Protein 1B63 (pdb70)

Nearest PDB structures (foldseek):
  1nhj-assembly1_A-2  TM=1.002E+00  e=8.443E-70  Escherichia coli K-12
  1b62-assembly1_A-2  TM=9.976E-01  e=1.798E-67  Escherichia coli K-12
  7p8v-assembly1_A  TM=9.803E-01  e=4.342E-62  Escherichia coli K-12
  7aib-assembly1_C  TM=9.368E-01  e=2.746E-44  Escherichia coli K-12
  7aic-assembly1_C  TM=9.400E-01  e=8.726E-43  Escherichia coli K-12

Organism: Escherichia coli (strain K12) (NCBI:txid83333)

InterPro domains:
  IPR002099 DNA mismatch repair protein MutL/Mlh/PMS [TIGR00585] (3-547)
  IPR013507 DNA mismatch repair protein, S5 domain 2-like [PF01119] (214-330)
  IPR013507 DNA mismatch repair protein, S5 domain 2-like [SM01340] (212-331)
  IPR014721 Small ribosomal subunit protein uS5 domain 2-type fold, subgroup [G3DSA:3.30.230.10] (217-329)
  IPR014762 DNA mismatch repair, conserved site [PS00058] (93-99)
  IPR014790 MutL, C-terminal, dimerisation [PF08676] (439-565)
  IPR014790 MutL, C-terminal, dimerisation [SM00853] (438-573)
  IPR020568 Ribosomal protein uS5 domain 2-type superfamily [SSF54211] (191-331)
  IPR020667 DNA mismatch repair protein, MutL [MF_00149] (1-612)
  IPR036890 Histidine kinase/HSP90-like ATPase superfamily [G3DSA:3.30.565.10] (1-216)
  IPR036890 Histidine kinase/HSP90-like ATPase superfamily [SSF55874] (1-201)
  IPR037198 MutL, C-terminal domain superfamily [SSF118116] (434-613)
  IPR038973 DNA mismatch repair protein MutL/Mlh/Pms-like [PTHR10073] (1-364)
  IPR042120 MutL, C-terminal domain, dimerisation subdomain [G3DSA:3.30.1540.20] (435-612)
  IPR042121 MutL, C-terminal domain, regulatory subdomain [G3DSA:3.30.1370.100] (479-567)

Solvent-accessible surface area: 16966 Å² total; per-residue (Å²): 164,178,156,96,185,142,140,84,59,53,41,80,17,3,22,84,14,0,39,104,12,3,114,49,0,5,18,0,0,12,6,3,0,8,43,5,16,45,29,59,3,64,90,0,26,1,46,1,53,155,0,1,34,75,12,0,73,2,86,12,67,3,84,14,38,104,88,105,71,0,43,97,26,6,39,84,128,31,54,112,66,35,100,54,117,114,59,43,100,20,17,154,29,24,11,11,84,17,6,19,20,2,0,0,8,0,0,6,125,7,27,0,10,0,47,14,76,155,31,175,106,4,43,43,0,52,17,83,43,185,94,24,97,48,53,62,84,97,33,99,23,79,60,0,10,10,16,41,1,60,68,2,4,81,44,15,84,68,63,102,169,159,38,166,90,83,152,47,3,17,82,69,0,17,58,24,0,52,32,5,0,0,18,78,18,74,0,3,0,28,0,15,25,75,79,153,102,58,65,110,17,137,25,19,88,178,88,21,94,103,54,162,10,0,10,80,9,19,28,98,55,0,62,139,50,23,60,65,4,155,91,124,132,61,98,16,13,3,145,9,22,1,0,41,5,99,98,20,66,122,66,16,15,132,15,33,14,6,1,6,53,28,14,19,3,133,21,201,44,3,24,100,0,0,64,55,0,2,73,83,100,45,77,66,85,60,79,1,0,0,0,2,30,3,70,12,42,33,119,54,11,65,17,84,34,47,40,2,12,96,76,15,150,18,152,86,47,223,94,3,28,71,13,0,25,66,0,0,34,48,42,16,168

Foldseek 3Di:
DVDDDDDAQQLVVLQVLLVQQPLAQLSLLLVVVLVLVQQVFQEKEWEDELLRLFKIKIWTLGQWDDQVCVVQLLDFQHDPQDDDVVCQLQPQGQDDRSRSNVSQLSFFFKKKKADGPVDPWIKMWGFDDSNGDMDIDTDDDDHTIMMMTGNGRVVPVVSVVPDDGSVVSNVSNVVSVLLLCLLALSHWYWYYYNPGTPDIRNRADDVRDSLVSVCVRLHVLCSVQWFWFWADDPQKTKTWTWGQLVSADPSQLVADWEEESSHTEDEPLLQVLLQVLNCVLDVHGDRIHIHMYIYGRSNQKNQPPGSNSRDIDGNPSVVVSVRSNCRNNVRSD

GO terms:
  GO:0042802 identical protein binding (F, IPI)
  GO:0005515 protein binding (F, IPI)
  GO:0006298 mismatch repair (P, IDA)
  GO:0032300 mismatch repair complex (C, IC)
  GO:0006298 mismatch repair (P, IMP)
  GO:0005524 ATP binding (F, IDA)
  GO:0003677 DNA binding (F, IDA)
  GO:0016887 ATP hydrolysis activity (F, IDA)
  GO:0016887 ATP hydrolysis activity (F, IMP)
  GO:0000018 regulation of DNA recombination (P, IMP)
  GO:0070716 mismatch repair involved in maintenance of fidelity involved in DNA-dependent DNA replication (P, IDA)

Radius of gyration: 21.05 Å; Cα contacts (8 Å, |Δi|>4): 673; chains: 1; bounding box: 48×56×60 Å

Sequence (333 aa):
SHMPIQVLPPQLANQIAAGEVVERPASVVKELVENSLDAGATRIDIDIERGGAKLIRIRDNGCGIKKDELALALARHATSKIASLDDLEAIISLGFRGEALASISSVSRLTLTSRTAEQQEAWQAYAEGRDMNVTVKPAAHPVGTTLEVLDLFYNTPARRKFLRTEKTEFNHIDEIIRRIALARFDVTINLSHNGKIVRQYRAVPEGGQKERRLGAICGTAFLEQALAIEWQHGDLTLRGWVADPNHTTPALAEIQYCYVNGRMMRDRLINHAIRQACEDKLGADQQPAFVLYLEIDPHQVDVNVHPAKHEVRFHQSRLVHDFIYQGVLSVLQ

Secondary structure (DSSP, 8-state):
--SPP-PPPHHHHHHHHHHHH-SSHHHHHHHHHHHHHHTT-SEEEEEEEGGGTSEEEEEE-S----GGGHHHHHSTT--SS--SHHHHHT--SS--SS-HHHHHHTTSEEEEEEE-TT-SSEEEEEEETTTTEEEEEEE---SEEEEEEESTTTT-HHHHHT---HHHHHHHHHHHHHHHHHH-TT-EEEEEETTEEEEEEPPP-TT--THHHHHHHH-HHHHHHEEEEEEEETTEEEEEEEE-GGG--TTGGG-EEEEETTEE---HHHHHHHHHHHHHHSSS-----EEEEEE--GGGEE-TTSTT----EETTHHHHHHHHHHHHHHHT-

B-factor: mean 35.03, std 10.89, range [16.1, 83.81]

CATH classification: 3.30.565.10 (+1 more: 3.30.230.10)

Structure (mmCIF, N/CA/C/O backbone):
data_1B63
#
_entry.id   1B63
#
_cell.length_a   62.190
_cell.length_b   72.370
_cell.length_c   189.930
_cell.angle_alpha   90.00
_cell.angle_beta   90.00
_cell.angle_gamma   90.00
#
_symmetry.space_group_name_H-M   'I 2 2 2'
#
loop_
_entity.id
_entity.type
_entity.pdbx_description
1 polymer MUTL
2 non-polymer 'MAGNESIUM ION'
3 non-polymer 1,2-ETHANEDIOL
4 non-polymer 'PHOSPHOAMINOPHOSPHONIC ACID-ADENYLATE ESTER'
5 water water
#
loop_
_atom_site.group_PDB
_atom_site.id
_atom_site.type_symbol
_atom_site.label_atom_id
_atom_site.label_alt_id
_atom_site.label_comp_id
_atom_site.label_asym_id
_atom_site.label_entity_id
_atom_site.label_seq_id
_atom_site.pdbx_PDB_ins_code
_atom_site.Cartn_x
_atom_site.Cartn_y
_atom_site.Cartn_z
_atom_site.occupancy
_atom_site.B_iso_or_equiv
_atom_site.auth_seq_id
_atom_site.auth_comp_id
_atom_site.auth_asym_id
_atom_site.auth_atom_id
_atom_site.pdbx_PDB_model_num
ATOM 1 N N . SER A 1 1 ? 10.247 56.757 50.621 1.00 40.73 -2 SER A N 1
ATOM 2 C CA . SER A 1 1 ? 9.982 57.235 49.236 1.00 38.12 -2 SER A CA 1
ATOM 3 C C . SER A 1 1 ? 11.144 56.949 48.286 1.00 36.79 -2 SER A C 1
ATOM 4 O O . SER A 1 1 ? 10.942 56.834 47.079 1.00 35.23 -2 SER A O 1
ATOM 7 N N . HIS A 1 2 ? 12.359 56.827 48.816 1.00 35.28 -1 HIS A N 1
ATOM 8 C CA . HIS A 1 2 ? 13.503 56.551 47.955 1.00 34.12 -1 HIS A CA 1
ATOM 9 C C . HIS A 1 2 ? 13.367 55.209 47.241 1.00 33.17 -1 HIS A C 1
ATOM 10 O O . HIS A 1 2 ? 13.636 55.104 46.043 1.00 32.87 -1 HIS A O 1
ATOM 17 N N . MET A 1 3 ? 12.956 54.187 47.986 1.00 31.82 1 MET A N 1
ATOM 18 C CA . MET A 1 3 ? 12.759 52.852 47.434 1.00 31.33 1 MET A CA 1
ATOM 19 C C . MET A 1 3 ? 11.349 52.786 46.854 1.00 28.88 1 MET A C 1
ATOM 20 O O . MET A 1 3 ? 10.403 53.281 47.459 1.00 28.35 1 MET A O 1
ATOM 25 N N . PRO A 1 4 ? 11.190 52.196 45.663 1.00 26.68 2 PRO A N 1
ATOM 26 C CA . PRO A 1 4 ? 9.859 52.097 45.053 1.00 26.27 2 PRO A CA 1
ATOM 27 C C . PRO A 1 4 ? 9.015 51.028 45.745 1.00 25.50 2 PRO A C 1
ATOM 28 O O . PRO A 1 4 ? 9.558 50.078 46.314 1.00 24.64 2 PRO A O 1
ATOM 32 N N . ILE A 1 5 ? 7.696 51.186 45.715 1.00 24.24 3 ILE A N 1
ATOM 33 C CA . ILE A 1 5 ? 6.830 50.168 46.301 1.00 23.96 3 ILE A CA 1
ATOM 34 C C . ILE A 1 5 ? 6.984 49.027 45.306 1.00 24.86 3 ILE A C 1
ATOM 35 O O . ILE A 1 5 ? 6.741 49.207 44.110 1.00 24.88 3 ILE A O 1
ATOM 40 N N . GLN A 1 6 ? 7.374 47.853 45.783 1.00 24.56 4 GLN A N 1
ATOM 41 C CA . GLN A 1 6 ? 7.602 46.748 44.870 1.00 25.62 4 GLN A CA 1
ATOM 42 C C . GLN A 1 6 ? 7.152 45.406 45.437 1.00 25.09 4 GLN A C 1
ATOM 43 O O . GLN A 1 6 ? 7.344 45.130 46.622 1.00 24.92 4 GLN A O 1
ATOM 49 N N . VAL A 1 7 ? 6.553 44.578 44.590 1.00 23.79 5 VAL A N 1
ATOM 50 C CA . VAL A 1 7 ? 6.112 43.260 45.017 1.00 25.37 5 VAL A CA 1
ATOM 51 C C . VAL A 1 7 ? 7.334 42.510 45.523 1.00 25.71 5 VAL A C 1
ATOM 52 O O . VAL A 1 7 ? 8.428 42.639 44.965 1.00 24.67 5 VAL A O 1
ATOM 56 N N . LEU A 1 8 ? 7.154 41.735 46.584 1.00 25.37 6 LEU A N 1
ATOM 57 C CA . LEU A 1 8 ? 8.258 40.970 47.157 1.00 25.62 6 LEU A CA 1
ATOM 58 C C . LEU A 1 8 ? 8.542 39.697 46.376 1.00 27.00 6 LEU A C 1
ATOM 59 O O . LEU A 1 8 ? 7.619 39.039 45.883 1.00 26.34 6 LEU A O 1
ATOM 64 N N . PRO A 1 9 ? 9.832 39.335 46.241 1.00 27.82 7 PRO A N 1
ATOM 65 C CA . PRO A 1 9 ? 10.175 38.112 45.516 1.00 28.08 7 PRO A CA 1
ATOM 66 C C . PRO A 1 9 ? 9.431 36.990 46.245 1.00 28.09 7 PRO A C 1
ATOM 67 O O . PRO A 1 9 ? 9.295 37.027 47.471 1.00 28.22 7 PRO A O 1
ATOM 71 N N . PRO A 1 10 ? 8.964 35.971 45.513 1.00 27.06 8 PRO A N 1
ATOM 72 C CA . PRO A 1 10 ? 8.226 34.857 46.114 1.00 26.86 8 PRO A CA 1
ATOM 73 C C . PRO A 1 10 ? 8.836 34.237 47.376 1.00 26.18 8 PRO A C 1
ATOM 74 O O . PRO A 1 10 ? 8.200 34.211 48.427 1.00 25.42 8 PRO A O 1
ATOM 78 N N . GLN A 1 11 ? 10.063 33.740 47.272 1.00 26.85 9 GLN A N 1
ATOM 79 C CA . GLN A 1 11 ? 10.717 33.109 48.411 1.00 27.23 9 GLN A CA 1
ATOM 80 C C . GLN A 1 11 ? 10.736 34.003 49.648 1.00 26.27 9 GLN A C 1
ATOM 81 O O . GLN A 1 11 ? 10.399 33.553 50.742 1.00 26.10 9 GLN A O 1
ATOM 87 N N . LEU A 1 12 ? 11.118 35.265 49.477 1.00 24.56 10 LEU A N 1
ATOM 88 C CA . LEU A 1 12 ? 11.164 36.201 50.599 1.00 24.03 10 LEU A CA 1
ATOM 89 C C . LEU A 1 12 ? 9.767 36.437 51.189 1.00 23.11 10 LEU A C 1
ATOM 90 O O . LEU A 1 12 ? 9.612 36.507 52.406 1.00 21.14 10 LEU A O 1
ATOM 95 N N . ALA A 1 13 ? 8.758 36.572 50.332 1.00 22.33 11 ALA A N 1
ATOM 96 C CA . ALA A 1 13 ? 7.393 36.774 50.820 1.00 22.70 11 ALA A CA 1
ATOM 97 C C . ALA A 1 13 ? 7.025 35.577 51.697 1.00 21.46 11 ALA A C 1
ATOM 98 O O . ALA A 1 13 ? 6.447 35.741 52.773 1.00 21.93 11 ALA A O 1
ATOM 100 N N . ASN A 1 14 ? 7.375 34.375 51.240 1.00 22.38 12 ASN A N 1
ATOM 101 C CA . ASN A 1 14 ? 7.102 33.155 52.002 1.00 22.51 12 ASN A CA 1
ATOM 102 C C . ASN A 1 14 ? 7.887 33.086 53.308 1.00 22.21 12 ASN A C 1
ATOM 103 O O . ASN A 1 14 ? 7.408 32.507 54.293 1.00 21.08 12 ASN A O 1
ATOM 108 N N . GLN A 1 15 ? 9.096 33.649 53.314 1.00 20.90 13 GLN A N 1
ATOM 109 C CA . GLN A 1 15 ? 9.927 33.623 54.515 1.00 20.30 13 GLN A CA 1
ATOM 110 C C . GLN A 1 15 ? 9.346 34.545 55.576 1.00 20.33 13 GLN A C 1
ATOM 111 O O . GLN A 1 15 ? 9.433 34.264 56.779 1.00 21.09 13 GLN A O 1
ATOM 117 N N . ILE A 1 16 ? 8.749 35.644 55.137 1.00 18.42 14 ILE A N 1
ATOM 118 C CA . ILE A 1 16 ? 8.125 36.559 56.078 1.00 20.08 14 ILE A CA 1
ATOM 119 C C . ILE A 1 16 ? 6.937 35.839 56.714 1.00 19.96 14 ILE A C 1
ATOM 120 O O . ILE A 1 16 ? 6.671 35.987 57.911 1.00 21.20 14 ILE A O 1
ATOM 125 N N . ALA A 1 17 ? 6.220 35.068 55.900 1.00 19.35 15 ALA A N 1
ATOM 126 C CA . ALA A 1 17 ? 5.056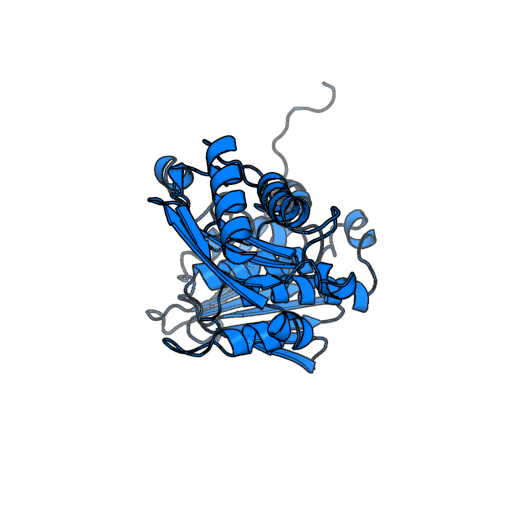 34.311 56.372 1.00 19.04 15 ALA A CA 1
ATOM 127 C C . ALA A 1 17 ? 5.507 33.188 57.306 1.00 18.70 15 ALA A C 1
ATOM 128 O O . ALA A 1 17 ? 4.876 32.928 58.323 1.00 19.59 15 ALA A O 1
ATOM 130 N N . ALA A 1 18 ? 6.607 32.527 56.951 1.00 18.95 16 ALA A N 1
ATOM 131 C CA . ALA A 1 18 ? 7.144 31.442 57.764 1.00 19.54 16 ALA A CA 1
ATOM 132 C C . ALA A 1 18 ? 7.569 31.926 59.152 1.00 19.27 16 ALA A C 1
ATOM 133 O O . ALA A 1 18 ? 7.483 31.183 60.134 1.00 19.45 16 ALA A O 1
ATOM 135 N N . GLY A 1 19 ? 8.032 33.167 59.239 1.00 18.57 17 GLY A N 1
ATOM 136 C CA . GLY A 1 19 ? 8.462 33.680 60.525 1.00 18.33 17 GLY A CA 1
ATOM 137 C C . GLY A 1 19 ? 7.297 33.804 61.490 1.00 18.68 17 GLY A C 1
ATOM 138 O O . GLY A 1 19 ? 7.483 33.784 62.704 1.00 17.82 17 GLY A O 1
ATOM 139 N N . GLU A 1 20 ? 6.089 33.909 60.945 1.00 19.53 18 GLU A N 1
ATOM 140 C CA . GLU A 1 20 ? 4.878 34.075 61.750 1.00 21.22 18 GLU A CA 1
ATOM 141 C C . GLU A 1 20 ? 4.148 32.773 62.111 1.00 22.84 18 GLU A C 1
ATOM 142 O O . GLU A 1 20 ? 3.340 32.746 63.041 1.00 22.09 18 GLU A O 1
ATOM 148 N N . VAL A 1 21 ? 4.434 31.696 61.387 1.00 23.28 19 VAL A N 1
ATOM 149 C CA . VAL A 1 21 ? 3.789 30.418 61.669 1.00 25.71 19 VAL A CA 1
ATOM 150 C C . VAL A 1 21 ? 4.780 29.344 62.138 1.00 26.28 19 VAL A C 1
ATOM 151 O O . VAL A 1 21 ? 4.410 28.435 62.884 1.00 26.53 19 VAL A O 1
ATOM 155 N N . VAL A 1 22 ? 6.036 29.469 61.715 1.00 26.78 20 VAL A N 1
ATOM 156 C CA . VAL A 1 22 ? 7.096 28.520 62.064 1.00 29.24 20 VAL A CA 1
ATOM 157 C C . VAL A 1 22 ? 8.160 29.151 62.964 1.00 30.39 20 VAL A C 1
ATOM 158 O O . VAL A 1 22 ? 9.092 29.783 62.472 1.00 31.67 20 VAL A O 1
ATOM 162 N N . GLU A 1 23 ? 8.042 28.971 64.274 1.00 31.49 21 GLU A N 1
ATOM 163 C CA . GLU A 1 23 ? 9.031 29.558 65.171 1.00 33.82 21 GLU A CA 1
ATOM 164 C C . GLU A 1 23 ? 10.163 28.580 65.465 1.00 33.03 21 GLU A C 1
ATOM 165 O O . GLU A 1 23 ? 11.288 28.993 65.741 1.00 34.68 21 GLU A O 1
ATOM 171 N N . ARG A 1 24 ? 9.870 27.284 65.402 1.00 31.40 22 ARG A N 1
ATOM 172 C CA . ARG A 1 24 ? 10.890 26.270 65.662 1.00 29.76 22 ARG A CA 1
ATOM 173 C C . ARG A 1 24 ? 10.453 24.915 65.098 1.00 27.83 22 ARG A C 1
ATOM 174 O O . ARG A 1 24 ? 9.337 24.786 64.602 1.00 26.88 22 ARG A O 1
ATOM 182 N N . PRO A 1 25 ? 11.329 23.895 65.152 1.00 26.42 23 PRO A N 1
ATOM 183 C CA . PRO A 1 25 ? 10.961 22.577 64.623 1.00 26.08 23 PRO A CA 1
ATOM 184 C C . PRO A 1 25 ? 9.577 22.082 65.063 1.00 25.78 23 PRO A C 1
ATOM 185 O O . PRO A 1 25 ? 8.809 21.580 64.244 1.00 25.91 23 PRO A O 1
ATOM 189 N N . ALA A 1 26 ? 9.259 22.234 66.345 1.00 25.30 24 ALA A N 1
ATOM 190 C CA . ALA A 1 26 ? 7.962 21.811 66.870 1.00 24.87 24 ALA A CA 1
ATOM 191 C C . ALA A 1 26 ? 6.801 22.430 66.091 1.00 24.37 24 ALA A C 1
ATOM 192 O O . ALA A 1 26 ? 5.729 21.832 65.993 1.00 25.26 24 ALA A O 1
ATOM 194 N N . SER A 1 27 ? 7.012 23.632 65.559 1.00 24.05 25 SER A N 1
ATOM 195 C CA . SER A 1 27 ? 5.988 24.332 64.782 1.00 24.13 25 SER A CA 1
ATOM 196 C C . SER A 1 27 ? 5.765 23.597 63.465 1.00 23.71 25 SER A C 1
ATOM 197 O O . SER A 1 27 ? 4.631 23.429 63.011 1.00 24.30 25 SER A O 1
ATOM 200 N N . VAL A 1 28 ? 6.856 23.176 62.842 1.00 23.24 26 VAL A N 1
ATOM 201 C CA . VAL A 1 28 ? 6.760 22.456 61.582 1.00 22.49 26 VAL A CA 1
ATOM 202 C C . VAL A 1 28 ? 5.992 21.167 61.832 1.00 23.09 26 VAL A C 1
ATOM 203 O O . VAL A 1 28 ? 5.143 20.772 61.032 1.00 23.23 26 VAL A O 1
ATOM 207 N N . VAL A 1 29 ? 6.286 20.519 62.956 1.00 22.30 27 VAL A N 1
ATOM 208 C CA . VAL A 1 29 ? 5.611 19.279 63.306 1.00 21.84 27 VAL A CA 1
ATOM 209 C C . VAL A 1 29 ? 4.120 19.515 63.499 1.00 21.78 27 VAL A C 1
ATOM 210 O O . VAL A 1 29 ? 3.294 18.745 63.024 1.00 22.32 27 VAL A O 1
ATOM 214 N N . LYS A 1 30 ? 3.786 20.590 64.200 1.00 21.81 28 LYS A N 1
ATOM 215 C CA . LYS A 1 30 ? 2.398 20.944 64.449 1.00 20.82 28 LYS A CA 1
ATOM 216 C C . LYS A 1 30 ? 1.633 21.063 63.136 1.00 20.73 28 LYS A C 1
ATOM 217 O O . LYS A 1 30 ? 0.614 20.397 62.940 1.00 19.26 28 LYS A O 1
ATOM 223 N N . GLU A 1 31 ? 2.133 21.896 62.231 1.00 20.09 29 GLU A N 1
ATOM 224 C CA . GLU A 1 31 ? 1.483 22.096 60.938 1.00 20.61 29 GLU A CA 1
ATOM 225 C C . GLU A 1 31 ? 1.351 20.841 60.076 1.00 20.31 29 GLU A C 1
ATOM 226 O O . GLU A 1 31 ? 0.306 20.623 59.459 1.00 19.56 29 GLU A O 1
ATOM 232 N N . LEU A 1 32 ? 2.402 20.024 60.014 1.00 20.31 30 LEU A N 1
ATOM 233 C CA . LEU A 1 32 ? 2.359 18.823 59.185 1.00 22.07 30 LEU A CA 1
ATOM 234 C C . LEU A 1 32 ? 1.422 17.764 59.759 1.00 22.68 30 LEU A C 1
ATOM 235 O O . LEU A 1 32 ? 0.685 17.115 59.018 1.00 21.40 30 LEU A O 1
ATOM 240 N N . VAL A 1 33 ? 1.452 17.584 61.075 1.00 22.45 31 VAL A N 1
ATOM 241 C CA . VAL A 1 33 ? 0.577 16.603 61.693 1.00 23.19 31 VAL A CA 1
ATOM 242 C C . VAL A 1 33 ? -0.885 17.020 61.546 1.00 23.58 31 VAL A C 1
ATOM 243 O O . VAL A 1 33 ? -1.751 16.182 61.300 1.00 22.63 31 VAL A O 1
ATOM 247 N N . GLU A 1 34 ? -1.173 18.309 61.693 1.00 23.40 32 GLU A N 1
ATOM 248 C CA . GLU A 1 34 ? -2.551 18.741 61.537 1.00 23.09 32 GLU A CA 1
ATOM 249 C C . GLU A 1 34 ? -2.996 18.467 60.103 1.00 23.25 32 GLU A C 1
ATOM 250 O O . GLU A 1 34 ? -4.168 18.210 59.857 1.00 22.45 32 GLU A O 1
ATOM 256 N N . ASN A 1 35 ? -2.070 18.528 59.150 1.00 22.59 33 ASN A N 1
ATOM 257 C CA . ASN A 1 35 ? -2.449 18.214 57.777 1.00 23.05 33 ASN A CA 1
ATOM 258 C C . ASN A 1 35 ? -2.815 16.747 57.661 1.00 23.30 33 ASN A C 1
ATOM 259 O O . ASN A 1 35 ? -3.776 16.390 56.972 1.00 23.53 33 ASN A O 1
ATOM 264 N N . SER A 1 36 ? -2.041 15.902 58.335 1.00 23.17 34 SER A N 1
ATOM 265 C CA . SER A 1 36 ? -2.272 14.471 58.301 1.00 23.88 34 SER A CA 1
ATOM 266 C C . SER A 1 36 ? -3.629 14.172 58.912 1.00 24.30 34 SER A C 1
ATOM 267 O O . SER A 1 36 ? -4.369 13.328 58.408 1.00 24.46 34 SER A O 1
ATOM 270 N N . LEU A 1 37 ? -3.963 14.886 59.984 1.00 24.99 35 LEU A N 1
ATOM 271 C CA . LEU A 1 37 ? -5.252 14.709 60.641 1.00 24.74 35 LEU A CA 1
ATOM 272 C C . LEU A 1 37 ? -6.379 15.159 59.723 1.00 25.03 35 LEU A C 1
ATOM 273 O O . LEU A 1 37 ? -7.390 14.470 59.603 1.00 25.29 35 LEU A O 1
ATOM 278 N N . ASP A 1 38 ? -6.215 16.316 59.081 1.00 25.16 36 ASP A N 1
ATOM 279 C CA . ASP A 1 38 ? -7.240 16.810 58.163 1.00 24.27 36 ASP A CA 1
ATOM 280 C C . ASP A 1 38 ? -7.455 15.853 57.004 1.00 23.99 36 ASP A C 1
ATOM 281 O O . ASP A 1 38 ? -8.532 15.819 56.415 1.00 22.49 36 ASP A O 1
ATOM 286 N N . ALA A 1 39 ? -6.415 15.093 56.673 1.00 23.94 37 ALA A N 1
ATOM 287 C CA . ALA A 1 39 ? -6.463 14.154 55.559 1.00 24.96 37 ALA A CA 1
ATOM 288 C C . ALA A 1 39 ? -7.137 12.831 55.910 1.00 26.03 37 ALA A C 1
ATOM 289 O O . ALA A 1 39 ? -7.196 11.921 55.078 1.00 26.22 37 ALA A O 1
ATOM 291 N N . GLY A 1 40 ? -7.628 12.727 57.144 1.00 27.93 38 GLY A N 1
ATOM 292 C CA . GLY A 1 40 ? -8.298 11.518 57.590 1.00 27.94 38 GLY A CA 1
ATOM 293 C C . GLY A 1 40 ? -7.351 10.439 58.079 1.00 28.97 38 GLY A C 1
ATOM 294 O O . GLY A 1 40 ? -7.742 9.282 58.218 1.00 28.09 38 GLY A O 1
ATOM 295 N N . ALA A 1 41 ? -6.107 10.813 58.357 1.00 29.62 39 ALA A N 1
ATOM 296 C CA . ALA A 1 41 ? -5.118 9.851 58.824 1.00 30.20 39 ALA A CA 1
ATOM 297 C C . ALA A 1 41 ? -5.489 9.165 60.137 1.00 32.09 39 ALA A C 1
ATOM 298 O O . ALA A 1 41 ? -6.035 9.783 61.057 1.00 32.70 39 ALA A O 1
ATOM 300 N N . THR A 1 42 ? -5.165 7.879 60.206 1.00 31.89 40 THR A N 1
ATOM 301 C CA . THR A 1 42 ? -5.411 7.051 61.376 1.00 33.28 40 THR A CA 1
ATOM 302 C C . THR A 1 42 ? -4.092 6.690 62.058 1.00 33.03 40 THR A C 1
ATOM 303 O O . THR A 1 42 ? -4.058 6.396 63.255 1.00 32.46 40 THR A O 1
ATOM 307 N N . ARG A 1 43 ? -3.012 6.707 61.281 1.00 32.38 41 ARG A N 1
ATOM 308 C CA . ARG A 1 43 ? -1.678 6.427 61.794 1.00 33.30 41 ARG A CA 1
ATOM 309 C C . ARG A 1 43 ? -0.713 7.477 61.257 1.00 32.87 41 ARG A C 1
ATOM 310 O O . ARG A 1 43 ? -0.688 7.766 60.061 1.00 32.04 41 ARG A O 1
ATOM 318 N N . ILE A 1 44 ? 0.076 8.049 62.154 1.00 32.49 42 ILE A N 1
ATOM 319 C CA . ILE A 1 44 ? 1.040 9.075 61.787 1.00 32.04 42 ILE A CA 1
ATOM 320 C C . ILE A 1 44 ? 2.388 8.707 62.393 1.00 31.96 42 ILE A C 1
ATOM 321 O O . ILE A 1 44 ? 2.513 8.562 63.608 1.00 33.59 42 ILE A O 1
ATOM 326 N N . ASP A 1 45 ? 3.388 8.552 61.539 1.00 31.84 43 ASP A N 1
ATOM 327 C CA . ASP A 1 45 ? 4.729 8.194 61.977 1.00 32.46 43 ASP A CA 1
ATOM 328 C C . ASP A 1 45 ? 5.648 9.389 61.817 1.00 32.03 43 ASP A C 1
ATOM 329 O O . ASP A 1 45 ? 5.808 9.920 60.717 1.00 31.98 43 ASP A O 1
ATOM 334 N N . ILE A 1 46 ? 6.257 9.805 62.923 1.00 31.43 44 ILE A N 1
ATOM 335 C CA . ILE A 1 46 ? 7.137 10.964 62.918 1.00 31.02 44 ILE A CA 1
ATOM 336 C C . ILE A 1 46 ? 8.573 10.598 63.251 1.00 31.15 44 ILE A C 1
ATOM 337 O O . ILE A 1 46 ? 8.836 10.006 64.297 1.00 31.72 44 ILE A O 1
ATOM 342 N N . ASP A 1 47 ? 9.497 10.953 62.364 1.00 31.39 45 ASP A N 1
ATOM 343 C CA . ASP A 1 47 ? 10.914 10.691 62.596 1.00 31.86 45 ASP A CA 1
ATOM 344 C C . ASP A 1 47 ? 11.624 12.035 62.692 1.00 30.89 45 ASP A C 1
ATOM 345 O O . ASP A 1 47 ? 11.504 12.873 61.795 1.00 29.73 45 ASP A O 1
ATOM 350 N N . ILE A 1 48 ? 12.363 12.238 63.778 1.00 29.94 46 ILE A N 1
ATOM 351 C CA . ILE A 1 48 ? 13.088 13.483 63.984 1.00 29.43 46 ILE A CA 1
ATOM 352 C C . ILE A 1 48 ? 14.570 13.206 64.146 1.00 30.24 46 ILE A C 1
ATOM 353 O O . ILE A 1 48 ? 14.950 12.220 64.773 1.00 28.59 46 ILE A O 1
ATOM 358 N N . GLU A 1 49 ? 15.406 14.069 63.577 1.00 30.85 47 GLU A N 1
ATOM 359 C CA . GLU A 1 49 ? 16.847 13.920 63.720 1.00 33.15 47 GLU A CA 1
ATOM 360 C C . GLU A 1 49 ? 17.419 15.219 64.262 1.00 33.23 47 GLU A C 1
ATOM 361 O O . GLU A 1 49 ? 17.041 16.309 63.828 1.00 32.29 47 GLU A O 1
ATOM 367 N N . ARG A 1 50 ? 18.327 15.093 65.223 1.00 34.42 48 ARG A N 1
ATOM 368 C CA . ARG A 1 50 ? 18.963 16.243 65.841 1.00 34.94 48 ARG A CA 1
ATOM 369 C C . ARG A 1 50 ? 17.946 17.332 66.186 1.00 33.55 48 ARG A C 1
ATOM 370 O O . ARG A 1 50 ? 18.057 18.474 65.736 1.00 34.18 48 ARG A O 1
ATOM 378 N N . GLY A 1 51 ? 16.946 16.955 66.976 1.00 31.11 49 GLY A N 1
ATOM 379 C CA . GLY A 1 51 ? 15.928 17.894 67.412 1.00 30.24 49 GLY A CA 1
ATOM 380 C C . GLY A 1 51 ? 15.049 18.500 66.337 1.00 28.93 49 GLY A C 1
ATOM 381 O O . GLY A 1 51 ? 14.197 19.333 66.634 1.00 29.47 49 GLY A O 1
ATOM 382 N N . GLY A 1 52 ? 15.255 18.105 65.088 1.00 28.18 50 GLY A N 1
ATOM 383 C CA . GLY A 1 52 ? 14.433 18.641 64.020 1.00 27.14 50 GLY A CA 1
ATOM 384 C C . GLY A 1 52 ? 15.135 19.639 63.132 1.00 26.64 50 GLY A C 1
ATOM 385 O O . GLY A 1 52 ? 14.616 19.996 62.081 1.00 27.67 50 GLY A O 1
ATOM 386 N N . ALA A 1 53 ? 16.315 20.093 63.541 1.00 26.50 51 ALA A N 1
ATOM 387 C CA . ALA A 1 53 ? 17.061 21.058 62.748 1.00 27.55 51 ALA A CA 1
ATOM 388 C C . ALA A 1 53 ? 17.721 20.362 61.572 1.00 28.22 51 ALA A C 1
ATOM 389 O O . ALA A 1 53 ? 18.125 21.000 60.598 1.00 27.52 51 ALA A O 1
ATOM 391 N N . LYS A 1 54 ? 17.822 19.043 61.674 1.00 28.79 52 LYS A N 1
ATOM 392 C CA . LYS A 1 54 ? 18.449 18.236 60.642 1.00 29.90 52 LYS A CA 1
ATOM 393 C C . LYS A 1 54 ? 17.387 17.606 59.745 1.00 28.85 52 LYS A C 1
ATOM 394 O O . LYS A 1 54 ? 17.437 17.735 58.523 1.00 28.99 52 LYS A O 1
ATOM 400 N N . LEU A 1 55 ? 16.425 16.927 60.356 1.00 27.72 53 LEU A N 1
ATOM 401 C CA . LEU A 1 55 ? 15.364 16.292 59.588 1.00 27.85 53 LEU A CA 1
ATOM 402 C C . LEU A 1 55 ? 14.089 16.076 60.379 1.00 26.90 53 LEU A C 1
ATOM 403 O O . LEU A 1 55 ? 14.112 15.775 61.575 1.00 26.14 53 LEU A O 1
ATOM 408 N N . ILE A 1 56 ? 12.973 16.256 59.686 1.00 26.48 54 ILE A N 1
ATOM 409 C CA . ILE A 1 56 ? 11.651 16.037 60.247 1.00 26.05 54 ILE A CA 1
ATOM 410 C C . ILE A 1 56 ? 10.908 15.258 59.172 1.00 26.49 54 ILE A C 1
ATOM 411 O O . ILE A 1 56 ? 10.721 15.757 58.061 1.00 26.80 54 ILE A O 1
ATOM 416 N N . ARG A 1 57 ? 10.519 14.025 59.482 1.00 26.96 55 ARG A N 1
ATOM 417 C CA . ARG A 1 57 ? 9.788 13.213 58.521 1.00 27.41 55 ARG A CA 1
ATOM 418 C C . ARG A 1 57 ? 8.476 12.761 59.122 1.00 27.55 55 ARG A C 1
ATOM 419 O O . ARG A 1 57 ? 8.437 12.184 60.210 1.00 27.63 55 ARG A O 1
ATOM 427 N N . ILE A 1 58 ? 7.397 13.028 58.399 1.00 27.40 56 ILE A N 1
ATOM 428 C CA . ILE A 1 58 ? 6.070 12.666 58.855 1.00 26.95 56 ILE A CA 1
ATOM 429 C C . ILE A 1 58 ? 5.303 11.918 57.778 1.00 26.67 56 ILE A C 1
ATOM 430 O O . ILE A 1 58 ? 5.087 12.425 56.681 1.00 25.00 56 ILE A O 1
ATOM 435 N N . ARG A 1 59 ? 4.902 10.695 58.088 1.00 28.23 57 ARG A N 1
ATOM 436 C CA . ARG A 1 59 ? 4.154 9.912 57.120 1.00 29.53 57 ARG A CA 1
ATOM 437 C C . ARG A 1 59 ? 2.807 9.597 57.728 1.00 28.98 57 ARG A C 1
ATOM 438 O O . ARG A 1 59 ? 2.696 9.414 58.942 1.00 28.76 57 ARG A O 1
ATOM 446 N N . ASP A 1 60 ? 1.779 9.555 56.892 1.00 27.50 58 ASP A N 1
ATOM 447 C CA . ASP A 1 60 ? 0.446 9.255 57.379 1.00 27.28 58 ASP A CA 1
ATOM 448 C C . ASP A 1 60 ? -0.278 8.362 56.383 1.00 27.45 58 ASP A C 1
ATOM 449 O O . ASP A 1 60 ? 0.144 8.218 55.239 1.00 27.19 58 ASP A O 1
ATOM 454 N N . ASN A 1 61 ? -1.372 7.763 56.836 1.00 28.18 59 ASN A N 1
ATOM 455 C CA . ASN A 1 61 ? -2.174 6.892 55.995 1.00 28.70 59 ASN A CA 1
ATOM 456 C C . ASN A 1 61 ? -3.444 7.650 55.636 1.00 28.92 59 ASN A C 1
ATOM 457 O O . ASN A 1 61 ? -4.531 7.071 55.558 1.00 27.86 59 ASN A O 1
ATOM 462 N N . GLY A 1 62 ? -3.292 8.959 55.440 1.00 28.36 60 GLY A N 1
ATOM 463 C CA . GLY A 1 62 ? -4.409 9.809 55.071 1.00 27.90 60 GLY A CA 1
ATOM 464 C C . GLY A 1 62 ? -4.814 9.570 53.625 1.00 27.13 60 GLY A C 1
ATOM 465 O O . GLY A 1 62 ? -4.289 8.663 52.981 1.00 27.25 60 GLY A O 1
ATOM 466 N N . CYS A 1 63 ? -5.714 10.396 53.100 1.00 26.99 61 CYS A N 1
ATOM 467 C CA . CYS A 1 63 ? -6.207 10.220 51.736 1.00 27.46 61 CYS A CA 1
ATOM 468 C C . CYS A 1 63 ? -5.206 10.532 50.628 1.00 27.00 61 CYS A C 1
ATOM 469 O O . CYS A 1 63 ? -5.384 10.108 49.489 1.00 27.01 61 CYS A O 1
ATOM 472 N N . GLY A 1 64 ? -4.155 11.276 50.948 1.00 26.36 62 GLY A N 1
ATOM 473 C CA . GLY A 1 64 ? -3.169 11.591 49.935 1.00 24.71 62 GLY A CA 1
ATOM 474 C C . GLY A 1 64 ? -3.493 12.815 49.104 1.00 24.82 62 GLY A C 1
ATOM 475 O O . GLY A 1 64 ? -4.534 13.449 49.281 1.00 22.73 62 GLY A O 1
ATOM 476 N N . ILE A 1 65 ? -2.588 13.138 48.187 1.00 23.93 63 ILE A N 1
ATOM 477 C CA . ILE A 1 65 ? -2.735 14.294 47.314 1.00 24.69 63 ILE A CA 1
ATOM 478 C C . ILE A 1 65 ? -2.621 13.829 45.880 1.00 25.58 63 ILE A C 1
ATOM 479 O O . ILE A 1 65 ? -1.671 13.132 45.515 1.00 24.87 63 ILE A O 1
ATOM 484 N N . LYS A 1 66 ? -3.596 14.227 45.076 1.00 26.56 64 LYS A N 1
ATOM 485 C CA . LYS A 1 66 ? -3.662 13.875 43.664 1.00 28.24 64 LYS A CA 1
ATOM 486 C C . LYS A 1 66 ? -2.453 14.474 42.941 1.00 28.07 64 LYS A C 1
ATOM 487 O O . LYS A 1 66 ? -2.088 15.621 43.184 1.00 27.07 64 LYS A O 1
ATOM 493 N N . LYS A 1 67 ? -1.851 13.704 42.042 1.00 27.84 65 LYS A N 1
ATOM 494 C CA . LYS A 1 67 ? -0.690 14.169 41.287 1.00 29.11 65 LYS A CA 1
ATOM 495 C C . LYS A 1 67 ? -0.825 15.584 40.736 1.00 28.42 65 LYS A C 1
ATOM 496 O O . LYS A 1 67 ? 0.084 16.403 40.868 1.00 28.61 65 LYS A O 1
ATOM 502 N N . ASP A 1 68 ? -1.959 15.874 40.110 1.00 29.04 66 ASP A N 1
ATOM 503 C CA . ASP A 1 68 ? -2.159 17.186 39.512 1.00 29.40 66 ASP A CA 1
ATOM 504 C C . ASP A 1 68 ? -2.403 18.301 40.530 1.00 28.30 66 ASP A C 1
ATOM 505 O O . ASP A 1 68 ? -2.618 19.453 40.154 1.00 26.11 66 ASP A O 1
ATOM 510 N N . GLU A 1 69 ? -2.367 17.963 41.816 1.00 27.20 67 GLU A N 1
ATOM 511 C CA . GLU A 1 69 ? -2.555 18.980 42.849 1.00 27.65 67 GLU A CA 1
ATOM 512 C C . GLU A 1 69 ? -1.325 19.144 43.732 1.00 26.83 67 GLU A C 1
ATOM 513 O O . GLU A 1 69 ? -1.319 19.970 44.642 1.00 27.26 67 GLU A O 1
ATOM 519 N N . LEU A 1 70 ? -0.281 18.365 43.455 1.00 26.78 68 LEU A N 1
ATOM 520 C CA . LEU A 1 70 ? 0.957 18.439 44.228 1.00 25.74 68 LEU A CA 1
ATOM 521 C C . LEU A 1 70 ? 1.583 19.825 44.251 1.00 24.77 68 LEU A C 1
ATOM 522 O O . LEU A 1 70 ? 2.005 20.306 45.304 1.00 24.07 68 LEU A O 1
ATOM 527 N N . ALA A 1 71 ? 1.668 20.453 43.082 1.00 24.65 69 ALA A N 1
ATOM 528 C CA . ALA A 1 71 ? 2.257 21.779 42.976 1.00 23.41 69 ALA A CA 1
ATOM 529 C C . ALA A 1 71 ? 1.401 22.777 43.735 1.00 24.19 69 ALA A C 1
ATOM 530 O O . ALA A 1 71 ? 1.926 23.648 44.434 1.00 23.90 69 ALA A O 1
ATOM 532 N N . LEU A 1 72 ? 0.082 22.651 43.583 1.00 23.13 70 LEU A N 1
ATOM 533 C CA . LEU A 1 72 ? -0.857 23.531 44.265 1.00 22.58 70 LEU A CA 1
ATOM 534 C C . LEU A 1 72 ? -0.685 23.463 45.775 1.00 21.74 70 LEU A C 1
ATOM 535 O O . LEU A 1 72 ? -0.833 24.468 46.464 1.00 22.86 70 LEU A O 1
ATOM 540 N N . ALA A 1 73 ? -0.378 22.282 46.296 1.00 20.83 71 ALA A N 1
ATOM 541 C CA . ALA A 1 73 ? -0.180 22.144 47.735 1.00 21.52 71 ALA A CA 1
ATOM 542 C C . ALA A 1 73 ? 1.028 22.967 48.213 1.00 21.64 71 ALA A C 1
ATOM 543 O O . ALA A 1 73 ? 1.107 23.350 49.377 1.00 22.01 71 ALA A O 1
ATOM 545 N N . LEU A 1 74 ? 1.966 23.245 47.312 1.00 21.75 72 LEU A N 1
ATOM 546 C CA . LEU A 1 74 ? 3.153 24.019 47.671 1.00 22.22 72 LEU A CA 1
ATOM 547 C C . LEU A 1 74 ? 2.991 25.491 47.313 1.00 22.62 72 LEU A C 1
ATOM 548 O O . LEU A 1 74 ? 3.840 26.321 47.633 1.00 23.09 72 LEU A O 1
ATOM 553 N N . ALA A 1 75 ? 1.886 25.810 46.654 1.00 22.98 73 ALA A N 1
ATOM 554 C CA . ALA A 1 75 ? 1.615 27.178 46.236 1.00 23.50 73 ALA A CA 1
ATOM 555 C C . ALA A 1 75 ? 1.052 27.989 47.388 1.00 23.10 73 ALA A C 1
ATOM 556 O O . ALA A 1 75 ? 0.602 27.428 48.383 1.00 22.61 73 ALA A O 1
ATOM 558 N N . ARG A 1 76 ? 1.071 29.311 47.243 1.00 22.59 74 ARG A N 1
ATOM 559 C CA . ARG A 1 76 ? 0.539 30.181 48.279 1.00 22.64 74 ARG A CA 1
ATOM 560 C C . ARG A 1 76 ? -0.971 30.318 48.175 1.00 21.21 74 ARG A C 1
ATOM 561 O O . ARG A 1 76 ? -1.557 30.153 47.104 1.00 21.39 74 ARG A O 1
ATOM 569 N N . HIS A 1 77 ? -1.586 30.616 49.312 1.00 20.29 75 HIS A N 1
ATOM 570 C CA . HIS A 1 77 ? -3.017 30.849 49.401 1.00 20.21 75 HIS A CA 1
ATOM 571 C C . HIS A 1 77 ? -3.865 29.822 48.661 1.00 20.16 75 HIS A C 1
ATOM 572 O O . HIS A 1 77 ? -4.892 30.168 48.086 1.00 18.29 75 HIS A O 1
ATOM 579 N N . ALA A 1 78 ? -3.441 28.565 48.668 1.00 20.28 76 ALA A N 1
ATOM 580 C CA . ALA A 1 78 ? -4.211 27.538 47.979 1.00 21.19 76 ALA A CA 1
ATOM 581 C C . ALA A 1 78 ? -4.575 26.434 48.949 1.00 20.20 76 ALA A C 1
ATOM 582 O O . ALA A 1 78 ? -3.710 25.872 49.619 1.00 21.41 76 ALA A O 1
ATOM 584 N N . THR A 1 79 ? -5.862 26.123 49.025 1.00 19.90 77 THR A N 1
ATOM 585 C CA . THR A 1 79 ? -6.325 25.091 49.938 1.00 19.09 77 THR A CA 1
ATOM 586 C C . THR A 1 79 ? -7.551 24.354 49.419 1.00 20.02 77 THR A C 1
ATOM 587 O O . THR A 1 79 ? -8.274 24.838 48.555 1.00 21.03 77 THR A O 1
ATOM 591 N N . SER A 1 80 ? -7.777 23.178 49.973 1.00 20.18 78 SER A N 1
ATOM 592 C CA . SER A 1 80 ? -8.918 22.356 49.609 1.00 22.23 78 SER A CA 1
ATOM 593 C C . SER A 1 80 ? -9.882 22.347 50.791 1.00 22.60 78 SER A C 1
ATOM 594 O O . SER A 1 80 ? -10.941 21.720 50.738 1.00 23.51 78 SER A O 1
ATOM 597 N N . LYS A 1 81 ? -9.513 23.051 51.857 1.00 21.38 79 LYS A N 1
ATOM 598 C CA . LYS A 1 81 ? -10.316 23.050 53.073 1.00 21.58 79 LYS A CA 1
ATOM 599 C C . LYS A 1 81 ? -11.440 24.080 53.168 1.00 21.39 79 LYS A C 1
ATOM 600 O O . LYS A 1 81 ? -12.395 23.881 53.917 1.00 20.47 79 LYS A O 1
ATOM 606 N N . ILE A 1 82 ? -11.327 25.169 52.411 1.00 20.93 80 ILE A N 1
ATOM 607 C CA . ILE A 1 82 ? -12.368 26.196 52.373 1.00 20.51 80 ILE A CA 1
ATOM 608 C C . ILE A 1 82 ? -12.339 26.790 50.972 1.00 21.51 80 ILE A C 1
ATOM 609 O O . ILE A 1 82 ? -11.343 26.651 50.252 1.00 22.07 80 ILE A O 1
ATOM 614 N N . ALA A 1 83 ? -13.416 27.460 50.589 1.00 21.05 81 ALA A N 1
ATOM 615 C CA . ALA A 1 83 ? -13.491 28.065 49.269 1.00 21.30 81 ALA A CA 1
ATOM 616 C C . ALA A 1 83 ? -14.375 29.304 49.290 1.00 20.95 81 ALA A C 1
ATOM 617 O O . ALA A 1 83 ? -14.560 29.971 48.273 1.00 21.65 81 ALA A O 1
ATOM 619 N N . SER A 1 84 ? -14.911 29.625 50.457 1.00 21.14 82 SER A N 1
ATOM 620 C CA . SER A 1 84 ? -15.778 30.788 50.575 1.00 22.45 82 SER A CA 1
ATOM 621 C C . SER A 1 84 ? -15.685 31.394 51.955 1.00 23.64 82 SER A C 1
ATOM 622 O O . SER A 1 84 ? -15.113 30.800 52.870 1.00 24.23 82 SER A O 1
ATOM 625 N N . LEU A 1 85 ? -16.260 32.580 52.107 1.00 24.27 83 LEU A N 1
ATOM 626 C CA . LEU A 1 85 ? -16.260 33.236 53.399 1.00 25.61 83 LEU A CA 1
ATOM 627 C C . LEU A 1 85 ? -17.121 32.387 54.335 1.00 25.99 83 LEU A C 1
ATOM 628 O O . LEU A 1 85 ? -16.778 32.204 55.503 1.00 25.46 83 LEU A O 1
ATOM 633 N N . ASP A 1 86 ? -18.230 31.850 53.822 1.00 26.29 84 ASP A N 1
ATOM 634 C CA . ASP A 1 86 ? -19.089 30.995 54.651 1.00 27.50 84 ASP A CA 1
ATOM 635 C C . ASP A 1 86 ? -18.261 29.842 55.215 1.00 26.43 84 ASP A C 1
ATOM 636 O O . ASP A 1 86 ? -18.387 29.492 56.396 1.00 26.30 84 ASP A O 1
ATOM 641 N N . ASP A 1 87 ? -17.418 29.241 54.376 1.00 25.32 85 ASP A N 1
ATOM 642 C CA . ASP A 1 87 ? -16.575 28.149 54.844 1.00 26.22 85 ASP A CA 1
ATOM 643 C C . ASP A 1 87 ? -15.648 28.637 55.951 1.00 25.17 85 ASP A C 1
ATOM 644 O O . ASP A 1 87 ? -15.427 27.944 56.935 1.00 26.15 85 ASP A O 1
ATOM 649 N N . LEU A 1 88 ? -15.094 29.831 55.777 1.00 26.52 86 LEU A N 1
ATOM 650 C CA . LEU A 1 88 ? -14.180 30.391 56.769 1.00 26.26 86 LEU A CA 1
ATOM 651 C C . LEU A 1 88 ? -14.868 30.659 58.105 1.00 27.49 86 LEU A C 1
ATOM 652 O O . LEU A 1 88 ? -14.295 30.418 59.165 1.00 27.66 86 LEU A O 1
ATOM 657 N N . GLU A 1 89 ? -16.098 31.153 58.056 1.00 28.20 87 GLU A N 1
ATOM 658 C CA . GLU A 1 89 ? -16.823 31.474 59.285 1.00 29.79 87 GLU A CA 1
ATOM 659 C C . GLU A 1 89 ? -17.361 30.243 60.012 1.00 29.64 87 GLU A C 1
ATOM 660 O O . GLU A 1 89 ? -17.857 30.344 61.133 1.00 31.13 87 GLU A O 1
ATOM 666 N N . ALA A 1 90 ? -17.249 29.079 59.380 1.00 29.43 88 ALA A N 1
ATOM 667 C CA . ALA A 1 90 ? -17.705 27.831 59.983 1.00 29.40 88 ALA A CA 1
ATOM 668 C C . ALA A 1 90 ? -16.607 26.778 59.860 1.00 29.83 88 ALA A C 1
ATOM 669 O O . ALA A 1 90 ? -16.866 25.651 59.456 1.00 30.01 88 ALA A O 1
ATOM 671 N N . ILE A 1 91 ? -15.380 27.149 60.217 1.00 31.08 89 ILE A N 1
ATOM 672 C CA . ILE A 1 91 ? -14.240 26.235 60.116 1.00 32.39 89 ILE A CA 1
ATOM 673 C C . ILE A 1 91 ? -14.468 24.863 60.741 1.00 32.94 89 ILE A C 1
ATOM 674 O O . ILE A 1 91 ? -14.838 24.758 61.908 1.00 33.47 89 ILE A O 1
ATOM 679 N N . ILE A 1 92 ? -14.228 23.812 59.962 1.00 33.55 90 ILE A N 1
ATOM 680 C CA . ILE A 1 92 ? -14.394 22.446 60.450 1.00 34.44 90 ILE A CA 1
ATOM 681 C C . ILE A 1 92 ? -13.153 21.603 60.127 1.00 33.36 90 ILE A C 1
ATOM 682 O O . ILE A 1 92 ? -13.229 20.379 59.979 1.00 34.12 90 ILE A O 1
ATOM 687 N N . SER A 1 93 ? -12.011 22.275 60.020 1.00 29.82 91 SER A N 1
ATOM 688 C CA . SER A 1 93 ? -10.746 21.613 59.741 1.00 27.57 91 SER A CA 1
ATOM 689 C C . SER A 1 93 ? -9.639 22.433 60.394 1.00 24.49 91 SER A C 1
ATOM 690 O O . SER A 1 93 ? -9.810 23.615 60.658 1.00 22.01 91 SER A O 1
ATOM 693 N N . LEU A 1 94 ? -8.507 21.800 60.659 1.00 24.02 92 LEU A N 1
ATOM 694 C CA . LEU A 1 94 ? -7.391 22.490 61.290 1.00 22.63 92 LEU A CA 1
ATOM 695 C C . LEU A 1 94 ? -6.801 23.574 60.388 1.00 21.93 92 LEU A C 1
ATOM 696 O O . LEU A 1 94 ? -6.519 24.682 60.838 1.00 20.48 92 LEU A O 1
ATOM 701 N N . GLY A 1 95 ? -6.629 23.262 59.108 1.00 21.90 93 GLY A N 1
ATOM 702 C CA . GLY A 1 95 ? -6.078 24.249 58.199 1.00 20.92 93 GLY A CA 1
ATOM 703 C C . GLY A 1 95 ? -7.120 24.951 57.345 1.00 20.63 93 GLY A C 1
ATOM 704 O O . GLY A 1 95 ? -8.224 24.433 57.149 1.00 19.07 93 GLY A O 1
ATOM 705 N N . PHE A 1 96 ? -6.770 26.133 56.839 1.00 19.13 94 PHE A N 1
ATOM 706 C CA . PHE A 1 96 ? -7.669 26.898 55.983 1.00 19.14 94 PHE A CA 1
ATOM 707 C C . PHE A 1 96 ? -6.989 28.069 55.267 1.00 18.41 94 PHE A C 1
ATOM 708 O O . PHE A 1 96 ? -7.590 28.689 54.391 1.00 19.85 94 PHE A O 1
ATOM 716 N N . ARG A 1 97 ? -5.730 28.348 55.602 1.00 17.75 95 ARG A N 1
ATOM 717 C CA . ARG A 1 97 ? -5.009 29.466 54.983 1.00 17.22 95 ARG A CA 1
ATOM 718 C C . ARG A 1 97 ? -4.353 29.110 53.652 1.00 16.91 95 ARG A C 1
ATOM 719 O O . ARG A 1 97 ? -4.074 29.997 52.836 1.00 18.17 95 ARG A O 1
ATOM 727 N N . GLY A 1 98 ? -4.118 27.818 53.442 1.00 16.10 96 GLY A N 1
ATOM 728 C CA . GLY A 1 98 ? -3.478 27.335 52.225 1.00 17.50 96 GLY A CA 1
ATOM 729 C C . GLY A 1 98 ? -2.044 27.832 52.139 1.00 19.29 96 GLY A C 1
ATOM 730 O O . GLY A 1 98 ? -1.496 27.961 51.051 1.00 20.33 96 GLY A O 1
ATOM 731 N N . GLU A 1 99 ? -1.432 28.064 53.301 1.00 19.79 97 GLU A N 1
ATOM 732 C CA . GLU A 1 99 ? -0.086 28.635 53.404 1.00 19.76 97 GLU A CA 1
ATOM 733 C C . GLU A 1 99 ? 1.059 27.859 54.066 1.00 19.60 97 GLU A C 1
ATOM 734 O O . GLU A 1 99 ? 2.219 28.060 53.712 1.00 19.89 97 GLU A O 1
ATOM 740 N N . ALA A 1 100 ? 0.742 26.995 55.025 1.00 19.37 98 ALA A N 1
ATOM 741 C CA . ALA A 1 100 ? 1.770 26.266 55.777 1.00 18.85 98 ALA A CA 1
ATOM 742 C C . ALA A 1 100 ? 2.905 25.615 54.988 1.00 19.44 98 ALA A C 1
ATOM 743 O O . ALA A 1 100 ? 4.079 25.848 55.284 1.00 18.27 98 ALA A O 1
ATOM 745 N N . LEU A 1 101 ? 2.569 24.798 53.997 1.00 18.25 99 LEU A N 1
ATOM 746 C CA . LEU A 1 101 ? 3.601 24.130 53.219 1.00 18.31 99 LEU A CA 1
ATOM 747 C C . LEU A 1 101 ? 4.478 25.099 52.432 1.00 16.90 99 LEU A C 1
ATOM 748 O O . LEU A 1 101 ? 5.694 24.948 52.410 1.00 17.79 99 LEU A O 1
ATOM 753 N N . ALA A 1 102 ? 3.868 26.087 51.788 1.00 18.19 100 ALA A N 1
ATOM 754 C CA . ALA A 1 102 ? 4.630 27.071 51.029 1.00 19.45 100 ALA A CA 1
ATOM 755 C C . ALA A 1 102 ? 5.553 27.820 51.989 1.00 20.42 100 ALA A C 1
ATOM 756 O O . ALA A 1 102 ? 6.734 28.003 51.703 1.00 21.10 100 ALA A O 1
ATOM 758 N N . SER A 1 103 ? 5.019 28.243 53.133 1.00 19.97 101 SER A N 1
ATOM 759 C CA . SER A 1 103 ? 5.831 28.960 54.121 1.00 20.17 101 SER A CA 1
ATOM 760 C C . SER A 1 103 ? 7.056 28.148 54.549 1.00 20.20 101 SER A C 1
ATOM 761 O O . SER A 1 103 ? 8.188 28.650 54.548 1.00 18.31 101 SER A O 1
ATOM 764 N N . ILE A 1 104 ? 6.816 26.895 54.915 1.00 19.11 102 ILE A N 1
ATOM 765 C CA . ILE A 1 104 ? 7.873 26.009 55.380 1.00 19.85 102 ILE A CA 1
ATOM 766 C C . ILE A 1 104 ? 8.897 25.666 54.311 1.00 20.32 102 ILE A C 1
ATOM 767 O O . ILE A 1 104 ? 10.092 25.580 54.596 1.00 20.44 102 ILE A O 1
ATOM 772 N N . SER A 1 105 ? 8.439 25.465 53.081 1.00 20.42 103 SER A N 1
ATOM 773 C CA . SER A 1 105 ? 9.364 25.131 52.013 1.00 21.81 103 SER A CA 1
ATOM 774 C C . SER A 1 105 ? 10.321 26.293 51.713 1.00 21.87 103 SER A C 1
ATOM 775 O O . SER A 1 105 ? 11.402 26.078 51.171 1.00 21.63 103 SER A O 1
ATOM 778 N N . SER A 1 106 ? 9.949 27.514 52.093 1.00 21.03 104 SER A N 1
ATOM 779 C CA . SER A 1 106 ? 10.812 28.672 51.822 1.00 21.15 104 SER A CA 1
ATOM 780 C C . SER A 1 106 ? 11.982 28.780 52.788 1.00 21.43 104 SER A C 1
ATOM 781 O O . SER A 1 106 ? 12.934 29.524 52.539 1.00 21.68 104 SER A O 1
ATOM 784 N N . VAL A 1 107 ? 11.912 28.031 53.885 1.00 20.49 105 VAL A N 1
ATOM 785 C CA . VAL A 1 107 ? 12.959 28.067 54.892 1.00 21.03 105 VAL A CA 1
ATOM 786 C C . VAL A 1 107 ? 13.530 26.693 55.200 1.00 21.08 105 VAL A C 1
ATOM 787 O O . VAL A 1 107 ? 14.042 26.463 56.294 1.00 22.14 105 VAL A O 1
ATOM 791 N N . SER A 1 108 ? 13.452 25.787 54.233 1.00 21.16 106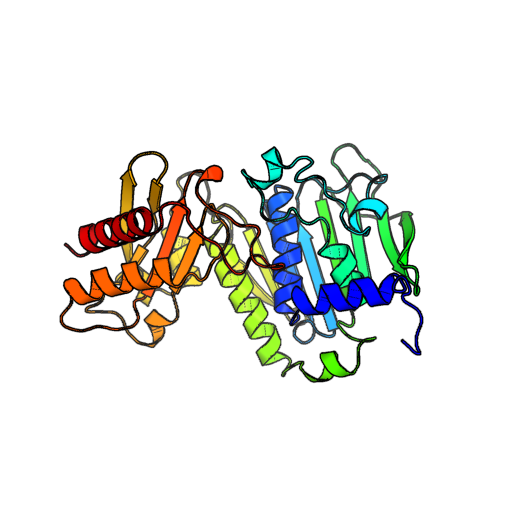 SER A N 1
ATOM 792 C CA . SER A 1 108 ? 13.984 24.444 54.412 1.00 21.36 106 SER A CA 1
ATOM 793 C C . SER A 1 108 ? 14.002 23.741 53.076 1.00 21.41 106 SER A C 1
ATOM 794 O O . SER A 1 108 ? 13.651 24.317 52.050 1.00 20.08 106 SER A O 1
ATOM 797 N N . ARG A 1 109 ? 14.421 22.485 53.107 1.00 22.64 107 ARG A N 1
ATOM 798 C CA . ARG A 1 109 ? 14.420 21.646 51.924 1.00 23.65 107 ARG A CA 1
ATOM 799 C C . ARG A 1 109 ? 13.229 20.735 52.203 1.00 22.94 107 ARG A C 1
ATOM 800 O O . ARG A 1 109 ? 13.368 19.722 52.875 1.00 22.46 107 ARG A O 1
ATOM 80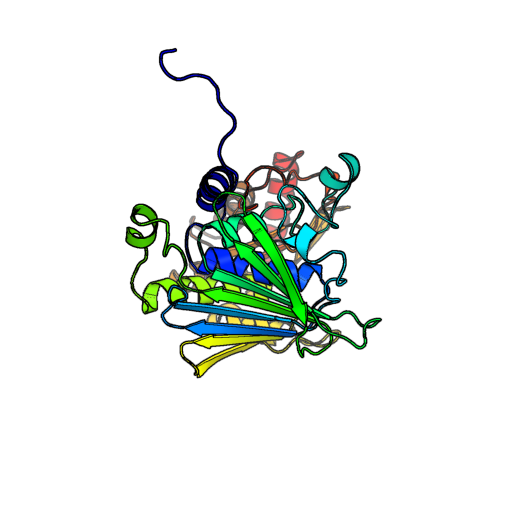8 N N . LEU A 1 110 ? 12.054 21.110 51.712 1.00 22.64 108 LE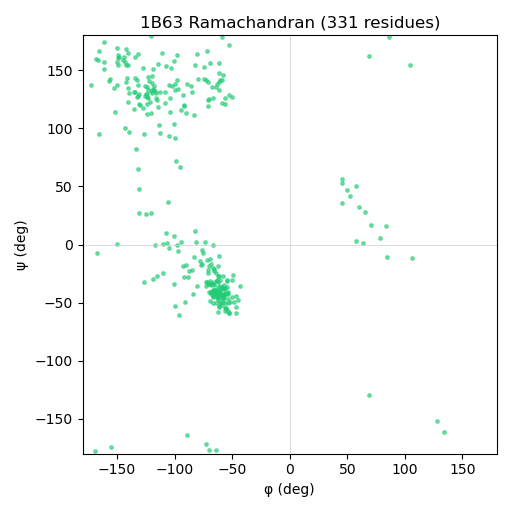U A N 1
ATOM 809 C CA . LEU A 1 110 ? 10.848 20.309 51.947 1.00 22.66 108 LEU A CA 1
ATOM 810 C C . LEU A 1 110 ? 10.485 19.429 50.756 1.00 22.49 108 LEU A C 1
ATOM 811 O O . LEU A 1 110 ? 10.487 19.881 49.613 1.00 21.50 108 LEU A O 1
ATOM 816 N N . THR A 1 111 ? 10.195 18.162 51.027 1.00 23.28 109 THR A N 1
ATOM 817 C CA . THR A 1 111 ? 9.818 17.235 49.961 1.00 24.79 109 THR A CA 1
ATOM 818 C C . THR A 1 111 ? 8.457 16.622 50.261 1.00 24.96 109 THR A C 1
ATOM 819 O O . THR A 1 111 ? 8.198 16.167 51.374 1.00 25.51 109 THR A O 1
ATOM 823 N N . LEU A 1 112 ? 7.589 16.614 49.258 1.00 25.29 110 LEU A N 1
ATOM 824 C CA . LEU A 1 112 ? 6.245 16.064 49.406 1.00 26.10 110 LEU A CA 1
ATOM 825 C C . LEU A 1 112 ? 6.056 14.826 48.521 1.00 26.23 110 LEU A C 1
ATOM 826 O O . LEU A 1 112 ? 6.163 14.906 47.300 1.00 25.69 110 LEU A O 1
ATOM 831 N N . THR A 1 113 ? 5.782 13.686 49.147 1.00 26.71 111 THR A N 1
ATOM 832 C CA . THR A 1 113 ? 5.567 12.440 48.427 1.00 26.73 111 THR A CA 1
ATOM 833 C C . THR A 1 113 ? 4.166 11.945 48.776 1.00 27.31 111 THR A C 1
ATOM 834 O O . THR A 1 113 ? 3.794 11.897 49.951 1.00 27.40 111 THR A O 1
ATOM 838 N N . SER A 1 114 ? 3.383 11.573 47.768 1.00 26.72 112 SER A N 1
ATOM 839 C CA . SER A 1 114 ? 2.023 11.130 48.045 1.00 26.31 112 SER A CA 1
ATOM 840 C C . SER A 1 114 ? 1.377 10.322 46.920 1.00 25.87 112 SER A C 1
ATOM 841 O O . SER A 1 114 ? 1.784 10.415 45.759 1.00 25.18 112 SER A O 1
ATOM 844 N N . ARG A 1 115 ? 0.383 9.517 47.293 1.00 25.45 113 ARG A N 1
ATOM 845 C CA . ARG A 1 115 ? -0.382 8.706 46.348 1.00 25.98 113 ARG A CA 1
ATOM 846 C C . ARG A 1 115 ? -1.796 8.533 46.891 1.00 25.76 113 ARG A C 1
ATOM 847 O O . ARG A 1 115 ? -1.977 8.320 48.095 1.00 25.68 113 ARG A O 1
ATOM 855 N N . THR A 1 116 ? -2.792 8.655 46.013 1.00 25.73 114 THR A N 1
ATOM 856 C CA . THR A 1 116 ? -4.191 8.491 46.411 1.00 26.43 114 THR A CA 1
ATOM 857 C C . THR A 1 116 ? -4.658 7.073 46.084 1.00 26.64 114 THR A C 1
ATOM 858 O O . THR A 1 116 ? -4.023 6.365 45.306 1.00 25.73 114 THR A O 1
ATOM 862 N N . ALA A 1 117 ? -5.767 6.659 46.685 1.00 26.89 115 ALA A N 1
ATOM 863 C CA . ALA A 1 117 ? -6.292 5.323 46.454 1.00 27.59 115 ALA A CA 1
ATOM 864 C C . ALA A 1 117 ? -6.592 5.052 44.983 1.00 28.10 115 ALA A C 1
ATOM 865 O O . ALA A 1 117 ? -6.551 3.903 44.545 1.00 29.08 115 ALA A O 1
ATOM 867 N N . GLU A 1 118 ? -6.884 6.101 44.221 1.00 28.73 116 GLU A N 1
ATOM 868 C CA . GLU A 1 118 ? -7.197 5.940 42.802 1.00 30.08 116 GLU A CA 1
ATOM 869 C C . GLU A 1 118 ? -5.964 5.854 41.913 1.00 30.53 116 GLU A C 1
ATOM 870 O O . GLU A 1 118 ? -6.077 5.526 40.729 1.00 30.53 116 GLU A O 1
ATOM 876 N N . GLN A 1 119 ? -4.794 6.149 42.473 1.00 29.60 117 GLN A N 1
ATOM 877 C CA . GLN A 1 119 ? -3.553 6.117 41.705 1.00 30.63 117 GLN A CA 1
ATOM 878 C C . GLN A 1 119 ? -2.699 4.890 41.946 1.00 30.97 117 GLN A C 1
ATOM 879 O O . GLN A 1 119 ? -2.520 4.455 43.083 1.00 31.36 117 GLN A O 1
ATOM 885 N N . GLN A 1 120 ? -2.173 4.335 40.863 1.00 32.70 118 GLN A N 1
ATOM 886 C CA . GLN A 1 120 ? -1.285 3.187 40.956 1.00 34.31 118 GLN A CA 1
ATOM 887 C C . GLN A 1 120 ? 0.106 3.788 41.127 1.00 33.19 118 GLN A C 1
ATOM 888 O O . GLN A 1 120 ? 0.990 3.191 41.737 1.00 33.52 118 GLN A O 1
ATOM 894 N N . GLU A 1 121 ? 0.271 4.990 40.588 1.00 32.03 119 GLU A N 1
ATOM 895 C CA . GLU A 1 121 ? 1.540 5.702 40.629 1.00 32.28 119 GLU A CA 1
ATOM 896 C C . GLU A 1 121 ? 1.623 6.733 41.755 1.00 30.73 119 GLU A C 1
ATOM 897 O O . GLU A 1 121 ? 0.646 7.421 42.066 1.00 28.80 119 GLU A O 1
ATOM 903 N N . ALA A 1 122 ? 2.800 6.833 42.361 1.00 29.16 120 ALA A N 1
ATOM 904 C CA . ALA A 1 122 ? 3.025 7.798 43.430 1.00 28.11 120 ALA A CA 1
ATOM 905 C C . ALA A 1 122 ? 3.908 8.895 42.852 1.00 27.53 120 ALA A C 1
ATOM 906 O O . ALA A 1 122 ? 4.655 8.659 41.894 1.00 25.80 120 ALA A O 1
ATOM 908 N N . TRP A 1 123 ? 3.812 10.095 43.415 1.00 26.70 121 TRP A N 1
ATOM 909 C CA . TRP A 1 123 ? 4.616 11.210 42.940 1.00 27.12 121 TRP A CA 1
ATOM 910 C C . TRP A 1 123 ? 5.252 12.004 44.076 1.00 28.22 121 TRP A C 1
ATOM 911 O O . TRP A 1 123 ? 4.824 11.928 45.231 1.00 28.13 121 TRP A O 1
ATOM 922 N N . GLN A 1 124 ? 6.276 12.770 43.724 1.00 28.26 122 GLN A N 1
ATOM 923 C CA . GLN A 1 124 ? 7.029 13.564 44.681 1.00 29.06 122 GLN A CA 1
ATOM 924 C C . GLN A 1 124 ? 7.213 14.982 44.137 1.00 28.04 122 GLN A C 1
ATOM 925 O O . GLN A 1 124 ? 7.414 15.175 42.941 1.00 27.85 122 GLN A O 1
ATOM 931 N N . ALA A 1 125 ? 7.133 15.977 45.012 1.00 26.79 123 ALA A N 1
ATOM 932 C CA . ALA A 1 125 ? 7.273 17.358 44.578 1.00 26.46 123 ALA A CA 1
ATOM 933 C C . ALA A 1 125 ? 8.041 18.217 45.577 1.00 26.74 123 ALA A C 1
ATOM 934 O O . ALA A 1 125 ? 8.064 17.923 46.772 1.00 24.99 123 ALA A O 1
ATOM 936 N N . TYR A 1 126 ? 8.662 19.279 45.073 1.00 27.64 124 TYR A N 1
ATOM 937 C CA . TYR A 1 126 ? 9.410 20.222 45.900 1.00 29.98 124 TYR A CA 1
ATOM 938 C C . TYR A 1 126 ? 9.608 21.541 45.157 1.00 31.33 124 TYR A C 1
ATOM 939 O O . TYR A 1 126 ? 9.646 21.571 43.924 1.00 31.65 124 TYR A O 1
ATOM 948 N N . ALA A 1 127 ? 9.716 22.632 45.912 1.00 32.73 125 ALA A N 1
ATOM 949 C CA . ALA A 1 127 ? 9.899 23.965 45.338 1.00 35.47 125 ALA A CA 1
ATOM 950 C C . ALA A 1 127 ? 11.348 24.447 45.455 1.00 37.43 125 ALA A C 1
ATOM 951 O O . ALA A 1 127 ? 12.062 24.052 46.377 1.00 37.47 125 ALA A O 1
ATOM 953 N N . GLU A 1 128 ? 11.769 25.311 44.529 1.00 40.05 126 GLU A N 1
ATOM 954 C CA . GLU A 1 128 ? 13.139 25.849 44.524 1.00 42.50 126 GLU A CA 1
ATOM 955 C C . GLU A 1 128 ? 13.242 27.264 43.951 1.00 43.77 126 GLU A C 1
ATOM 956 O O . GLU A 1 128 ? 12.346 27.732 43.250 1.00 43.53 126 GLU A O 1
ATOM 962 N N . GLY A 1 129 ? 14.361 27.925 44.243 1.00 45.05 127 GLY A N 1
ATOM 963 C CA . GLY A 1 129 ? 14.617 29.259 43.724 1.00 46.86 127 GLY A CA 1
ATOM 964 C C . GLY A 1 129 ? 13.774 30.407 44.240 1.00 48.92 127 GLY A C 1
ATOM 965 O O . GLY A 1 129 ? 12.702 30.203 44.817 1.00 49.19 127 GLY A O 1
ATOM 966 N N . ARG A 1 130 ? 14.267 31.625 44.026 1.00 49.62 128 ARG A N 1
ATOM 967 C CA . ARG A 1 130 ? 13.569 32.828 44.461 1.00 51.13 128 ARG A CA 1
ATOM 968 C C . ARG A 1 130 ? 12.103 32.839 44.057 1.00 50.75 128 ARG A C 1
ATOM 969 O O . ARG A 1 130 ? 11.285 33.494 44.701 1.00 50.68 128 ARG A O 1
ATOM 977 N N . ASP A 1 131 ? 11.771 32.125 42.985 1.00 50.46 129 ASP A N 1
ATOM 978 C CA . ASP A 1 131 ? 10.390 32.078 42.520 1.00 50.31 129 ASP A CA 1
ATOM 979 C C . ASP A 1 131 ? 9.629 30.845 42.990 1.00 48.57 129 ASP A C 1
ATOM 980 O O . ASP A 1 131 ? 8.450 30.678 42.676 1.00 48.25 129 ASP A O 1
ATOM 985 N N . MET A 1 132 ? 10.307 29.980 43.738 1.00 47.00 130 MET A N 1
ATOM 986 C CA . MET A 1 132 ? 9.679 28.783 44.284 1.00 45.61 130 MET A CA 1
ATOM 987 C C . MET A 1 132 ? 9.082 27.880 43.204 1.00 44.62 130 MET A C 1
ATOM 988 O O . MET A 1 132 ? 7.921 27.480 43.292 1.00 44.00 130 MET A O 1
ATOM 993 N N . ASN A 1 133 ? 9.875 27.563 42.186 1.00 43.35 131 ASN A N 1
ATOM 994 C CA . ASN A 1 133 ? 9.408 26.698 41.110 1.00 42.25 131 ASN A CA 1
ATOM 995 C C . ASN A 1 133 ? 9.262 25.276 41.630 1.00 40.48 131 ASN A C 1
ATOM 996 O O . ASN A 1 133 ? 10.098 24.795 42.393 1.00 39.78 131 ASN A O 1
ATOM 1001 N N . VAL A 1 134 ? 8.195 24.608 41.210 1.00 37.84 132 VAL A N 1
ATOM 1002 C CA . VAL A 1 134 ? 7.928 23.250 41.648 1.00 36.10 132 VAL A CA 1
ATOM 1003 C C . VAL A 1 134 ? 8.239 22.212 40.585 1.00 36.63 132 VAL A C 1
ATOM 1004 O O . VAL A 1 134 ? 7.922 22.399 39.414 1.00 37.45 132 VAL A O 1
ATOM 1008 N N . THR A 1 135 ? 8.869 21.117 40.995 1.00 35.87 133 THR A N 1
ATOM 1009 C CA . THR A 1 135 ? 9.158 20.039 40.070 1.00 35.07 133 THR A CA 1
ATOM 1010 C C . THR A 1 135 ? 8.429 18.819 40.628 1.00 33.93 133 THR A C 1
ATOM 1011 O O . THR A 1 135 ? 8.403 18.606 41.841 1.00 33.48 133 THR A O 1
ATOM 1015 N N . VAL A 1 136 ? 7.811 18.046 39.741 1.00 32.40 134 VAL A N 1
ATOM 1016 C CA . VAL A 1 136 ? 7.079 16.842 40.122 1.00 31.64 134 VAL A CA 1
ATOM 1017 C C . VAL A 1 136 ? 7.752 15.662 39.434 1.00 31.53 134 VAL A C 1
ATOM 1018 O O . VAL A 1 136 ? 8.059 15.722 38.239 1.00 30.81 134 VAL A O 1
ATOM 1022 N N . LYS A 1 137 ? 7.987 14.592 40.186 1.00 30.61 135 LYS A N 1
ATOM 1023 C CA . LYS A 1 137 ? 8.655 13.417 39.638 1.00 30.44 135 LYS A CA 1
ATOM 1024 C C . LYS A 1 137 ? 8.097 12.114 40.212 1.00 29.14 135 LYS A C 1
ATOM 1025 O O . LYS A 1 137 ? 7.454 12.107 41.261 1.00 29.88 135 LYS A O 1
ATOM 1031 N N . PRO A 1 138 ? 8.344 10.990 39.529 1.00 28.76 136 PRO A N 1
ATOM 1032 C CA . PRO A 1 138 ? 7.871 9.677 39.971 1.00 29.49 136 PRO A CA 1
ATOM 1033 C C . PRO A 1 138 ? 8.445 9.291 41.333 1.00 30.11 136 PRO A C 1
ATOM 1034 O O . PRO A 1 138 ? 9.505 9.784 41.732 1.00 31.33 136 PRO A O 1
ATOM 1038 N N . ALA A 1 139 ? 7.749 8.403 42.038 1.00 29.38 137 ALA A N 1
ATOM 1039 C CA . ALA A 1 139 ? 8.199 7.948 43.348 1.00 29.30 137 ALA A CA 1
ATOM 1040 C C . ALA A 1 139 ? 7.430 6.714 43.769 1.00 29.25 137 ALA A C 1
ATOM 1041 O O . ALA A 1 139 ? 6.417 6.371 43.169 1.00 29.82 137 ALA A O 1
ATOM 1043 N N . ALA A 1 140 ? 7.929 6.040 44.795 1.00 30.13 138 ALA A N 1
ATOM 1044 C CA . ALA A 1 140 ? 7.283 4.848 45.328 1.00 30.79 138 ALA A CA 1
ATOM 1045 C C . ALA A 1 140 ? 6.710 5.278 46.667 1.00 30.82 138 ALA A C 1
ATOM 1046 O O . ALA A 1 140 ? 7.410 5.899 47.463 1.00 30.92 138 ALA A O 1
ATOM 1048 N N . HIS A 1 141 ? 5.445 4.966 46.919 1.00 29.52 139 HIS A N 1
ATOM 1049 C CA . HIS A 1 141 ? 4.841 5.365 48.183 1.00 28.11 139 HIS A CA 1
ATOM 1050 C C . HIS A 1 141 ? 3.459 4.740 48.295 1.00 28.57 139 HIS A C 1
ATOM 1051 O O . HIS A 1 141 ? 2.709 4.686 47.321 1.00 27.28 139 HIS A O 1
ATOM 1058 N N . PRO A 1 142 ? 3.115 4.223 49.480 1.00 29.25 140 PRO A N 1
ATOM 1059 C CA . PRO A 1 142 ? 1.798 3.608 49.666 1.00 29.10 140 PRO A CA 1
ATOM 1060 C C . PRO A 1 142 ? 0.721 4.694 49.630 1.00 29.45 140 PRO A C 1
ATOM 1061 O O . PRO A 1 142 ? 1.022 5.865 49.394 1.00 29.44 140 PRO A O 1
ATOM 1065 N N . VAL A 1 143 ? -0.531 4.310 49.854 1.00 28.48 141 VAL A N 1
ATOM 1066 C CA . VAL A 1 143 ? -1.610 5.288 49.875 1.00 28.62 141 VAL A CA 1
ATOM 1067 C C . VAL A 1 143 ? -1.378 6.170 51.095 1.00 28.16 141 VAL A C 1
ATOM 1068 O O . VAL A 1 143 ? -1.248 5.678 52.211 1.00 28.71 141 VAL A O 1
ATOM 1072 N N . GLY A 1 144 ? -1.326 7.474 50.881 1.00 28.93 142 GLY A N 1
ATOM 1073 C CA . GLY A 1 144 ? -1.085 8.375 51.989 1.00 27.27 142 GLY A CA 1
ATOM 1074 C C . GLY A 1 144 ? -0.038 9.402 51.613 1.00 27.41 142 GLY A C 1
ATOM 1075 O O . GLY A 1 144 ? 0.258 9.597 50.431 1.00 25.56 142 GLY A O 1
ATOM 1076 N N . THR A 1 145 ? 0.557 10.032 52.619 1.00 26.65 143 THR A N 1
ATOM 1077 C CA . THR A 1 145 ? 1.531 11.076 52.359 1.00 26.84 143 THR A CA 1
ATOM 1078 C C . THR A 1 145 ? 2.740 11.068 53.287 1.00 26.38 143 THR A C 1
ATOM 1079 O O . THR A 1 145 ? 2.677 10.579 54.415 1.00 25.84 143 THR A O 1
ATOM 1083 N N . THR A 1 146 ? 3.843 11.613 52.786 1.00 25.79 144 THR A N 1
ATOM 1084 C CA . THR A 1 146 ? 5.064 11.740 53.560 1.00 24.16 144 THR A CA 1
ATOM 1085 C C . THR A 1 146 ? 5.612 13.139 53.327 1.00 24.32 144 THR A C 1
ATOM 1086 O O . THR A 1 146 ? 5.693 13.618 52.188 1.00 23.31 144 THR A O 1
ATOM 1090 N N . LEU A 1 147 ? 5.954 13.809 54.418 1.00 22.82 145 LEU A N 1
ATOM 1091 C CA . LEU A 1 147 ? 6.538 15.131 54.328 1.00 23.40 145 LEU A CA 1
ATOM 1092 C C . LEU A 1 147 ? 7.924 15.032 54.916 1.00 23.85 145 LEU A C 1
ATOM 1093 O O . LEU A 1 147 ? 8.111 14.446 55.978 1.00 24.21 145 LEU A O 1
ATOM 1098 N N . GLU A 1 148 ? 8.897 15.573 54.201 1.00 25.18 146 GLU A N 1
ATOM 1099 C CA . GLU A 1 148 ? 10.277 15.568 54.659 1.00 26.28 146 GLU A CA 1
ATOM 1100 C C . GLU A 1 148 ? 10.763 17.009 54.685 1.00 25.34 146 GLU A C 1
ATOM 1101 O O . GLU A 1 148 ? 10.724 17.704 53.669 1.00 25.16 146 GLU A O 1
ATOM 1107 N N . VAL A 1 149 ? 11.180 17.464 55.863 1.00 24.53 147 VAL A N 1
ATOM 1108 C CA . VAL A 1 149 ? 11.673 18.823 56.020 1.00 23.80 147 VAL A CA 1
ATOM 1109 C C . VAL A 1 149 ? 13.102 18.743 56.526 1.00 24.60 147 VAL A C 1
ATOM 1110 O O . VAL A 1 149 ? 13.349 18.293 57.640 1.00 24.11 147 VAL A O 1
ATOM 1114 N N . LEU A 1 150 ? 14.040 19.174 55.690 1.00 25.10 148 LEU A N 1
ATOM 1115 C CA . LEU A 1 150 ? 15.455 19.129 56.040 1.00 26.88 148 LEU A CA 1
ATOM 1116 C C . LEU A 1 150 ? 16.105 20.493 56.187 1.00 26.47 148 LEU A C 1
ATOM 1117 O O . LEU A 1 150 ? 15.648 21.477 55.617 1.00 26.78 148 LEU A O 1
ATOM 1122 N N . ASP A 1 151 ? 17.177 20.535 56.967 1.00 27.84 149 ASP A N 1
ATOM 1123 C CA . ASP A 1 151 ? 17.943 21.757 57.171 1.00 27.54 149 ASP A CA 1
ATOM 1124 C C . ASP A 1 151 ? 17.092 22.991 57.447 1.00 26.12 149 ASP A C 1
ATOM 1125 O O . ASP A 1 151 ? 17.247 24.016 56.792 1.00 25.85 149 ASP A O 1
ATOM 1130 N N . LEU A 1 152 ? 16.204 22.896 58.429 1.00 25.35 150 LEU A N 1
ATOM 1131 C CA . LEU A 1 152 ? 15.331 24.014 58.762 1.00 24.92 150 LEU A CA 1
ATOM 1132 C C . LEU A 1 152 ? 16.172 25.268 58.997 1.00 24.89 150 LEU A C 1
ATOM 1133 O O . LEU A 1 152 ? 17.135 25.234 59.761 1.00 25.18 150 LEU A O 1
ATOM 1138 N N . PHE A 1 153 ? 15.811 26.360 58.326 1.00 24.21 151 PHE A N 1
ATOM 1139 C CA . PHE A 1 153 ? 16.494 27.640 58.474 1.00 23.55 151 PHE A CA 1
ATOM 1140 C C . PHE A 1 153 ? 17.901 27.679 57.871 1.00 24.76 151 PHE A C 1
ATOM 1141 O O . PHE A 1 153 ? 18.676 28.582 58.180 1.00 24.41 151 PHE A O 1
ATOM 1149 N N . TYR A 1 154 ? 18.229 26.725 57.003 1.00 23.79 152 TYR A N 1
ATOM 1150 C CA . TYR A 1 154 ? 19.562 26.692 56.397 1.00 24.54 152 TYR A CA 1
ATOM 1151 C C . TYR A 1 154 ? 19.798 27.955 55.571 1.00 24.56 152 TYR A C 1
ATOM 1152 O O . TYR A 1 154 ? 20.932 28.398 55.400 1.00 25.06 152 TYR A O 1
ATOM 1161 N N . ASN A 1 155 ? 18.720 28.546 55.073 1.00 24.13 153 ASN A N 1
ATOM 1162 C CA . ASN A 1 155 ? 18.841 29.734 54.240 1.00 24.41 153 ASN A CA 1
ATOM 1163 C C . ASN A 1 155 ? 18.398 31.030 54.928 1.00 24.50 153 ASN A C 1
ATOM 1164 O O . ASN A 1 155 ? 18.282 32.073 54.290 1.00 24.63 153 ASN A O 1
ATOM 1169 N N . THR A 1 156 ? 18.157 30.951 56.229 1.00 25.97 154 THR A N 1
ATOM 1170 C CA . THR A 1 156 ? 17.753 32.102 57.025 1.00 27.54 154 THR A CA 1
ATOM 1171 C C . THR A 1 156 ? 18.623 32.078 58.283 1.00 29.00 154 THR A C 1
ATOM 1172 O O . THR A 1 156 ? 18.196 31.627 59.338 1.00 28.00 154 THR A O 1
ATOM 1176 N N . PRO A 1 157 ? 19.855 32.602 58.178 1.00 30.81 155 PRO A N 1
ATOM 1177 C CA . PRO A 1 157 ? 20.894 32.694 59.212 1.00 32.03 155 PRO A CA 1
ATOM 1178 C C . PRO A 1 157 ? 20.486 33.234 60.578 1.00 32.08 155 PRO A C 1
ATOM 1179 O O . PRO A 1 157 ? 20.801 32.634 61.606 1.00 32.33 155 PRO A O 1
ATOM 1183 N N . ALA A 1 158 ? 19.800 34.369 60.589 1.00 32.02 156 ALA A N 1
ATOM 1184 C CA . ALA A 1 158 ? 19.366 34.976 61.839 1.00 32.26 156 ALA A CA 1
ATOM 1185 C C . ALA A 1 158 ? 18.413 34.072 62.623 1.00 31.91 156 ALA A C 1
ATOM 1186 O O . ALA A 1 158 ? 18.502 33.979 63.844 1.00 31.09 156 ALA A O 1
ATOM 1188 N N . ARG A 1 159 ? 17.497 33.413 61.923 1.00 31.19 157 ARG A N 1
ATOM 1189 C CA . ARG A 1 159 ? 16.536 32.542 62.589 1.00 30.95 157 ARG A CA 1
ATOM 1190 C C . ARG A 1 159 ? 17.170 31.254 63.078 1.00 30.05 157 ARG A C 1
ATOM 1191 O O . ARG A 1 159 ? 16.803 30.729 64.127 1.00 27.83 157 ARG A O 1
ATOM 1199 N N . ARG A 1 160 ? 18.119 30.732 62.316 1.00 29.69 158 ARG A N 1
ATOM 1200 C CA . ARG A 1 160 ? 18.753 29.497 62.727 1.00 31.99 158 ARG A CA 1
ATOM 1201 C C . ARG A 1 160 ? 19.437 29.726 64.082 1.00 32.18 158 ARG A C 1
ATOM 1202 O O . ARG A 1 160 ? 19.517 28.817 64.903 1.00 31.50 158 ARG A O 1
ATOM 1210 N N . LYS A 1 161 ? 19.891 30.957 64.318 1.00 33.39 159 LYS A N 1
ATOM 1211 C CA . LYS A 1 161 ? 20.553 31.328 65.573 1.00 34.88 159 LYS A CA 1
ATOM 1212 C C . LYS A 1 161 ? 19.673 31.032 66.795 1.00 34.63 159 LYS A C 1
ATOM 1213 O O . LYS A 1 161 ? 20.172 30.645 67.847 1.00 34.52 159 LYS A O 1
ATOM 1219 N N . PHE A 1 162 ? 18.366 31.240 66.655 1.00 33.47 160 PHE A N 1
ATOM 1220 C CA . PHE A 1 162 ? 17.420 31.024 67.749 1.00 33.11 160 PHE A CA 1
ATOM 1221 C C . PHE A 1 162 ? 17.208 29.571 68.161 1.00 33.47 160 PHE A C 1
ATOM 1222 O O . PHE A 1 162 ? 16.618 29.299 69.211 1.00 33.46 160 PHE A O 1
ATOM 1230 N N . LEU A 1 163 ? 17.683 28.638 67.342 1.00 33.60 161 LEU A N 1
ATOM 1231 C CA . LEU A 1 163 ? 17.538 27.218 67.645 1.00 33.93 161 LEU A CA 1
ATOM 1232 C C . LEU A 1 163 ? 18.254 26.870 68.941 1.00 34.90 161 LEU A C 1
ATOM 1233 O O . LEU A 1 163 ? 19.399 27.267 69.152 1.00 34.55 161 LEU A O 1
ATOM 1238 N N . ARG A 1 164 ? 17.578 26.127 69.807 1.00 35.64 162 ARG A N 1
ATOM 1239 C CA . ARG A 1 164 ? 18.167 25.717 71.076 1.00 37.13 162 ARG A CA 1
ATOM 1240 C C . ARG A 1 164 ? 18.901 24.397 70.904 1.00 37.20 162 ARG A C 1
ATOM 1241 O O . ARG A 1 164 ? 19.185 23.989 69.779 1.00 37.60 162 ARG A O 1
ATOM 1249 N N . THR A 1 165 ? 19.211 23.731 72.011 1.00 37.00 163 THR A N 1
ATOM 1250 C CA . THR A 1 165 ? 19.915 22.458 71.940 1.00 37.30 163 THR A CA 1
ATOM 1251 C C . THR A 1 165 ? 19.014 21.383 71.346 1.00 38.05 163 THR A C 1
ATOM 1252 O O . THR A 1 165 ? 17.784 21.487 71.392 1.00 38.13 163 THR A O 1
ATOM 1256 N N . GLU A 1 166 ? 19.642 20.355 70.790 1.00 38.39 164 GLU A N 1
ATOM 1257 C CA . GLU A 1 166 ? 18.938 19.226 70.193 1.00 39.79 164 GLU A CA 1
ATOM 1258 C C . GLU A 1 166 ? 17.890 18.690 71.160 1.00 39.77 164 GLU A C 1
ATOM 1259 O O . GLU A 1 166 ? 16.751 18.419 70.781 1.00 39.29 164 GLU A O 1
ATOM 1265 N N . LYS A 1 167 ? 18.293 18.535 72.418 1.00 39.95 165 LYS A N 1
ATOM 1266 C CA . LYS A 1 167 ? 17.408 18.026 73.457 1.00 39.40 165 LYS A CA 1
ATOM 1267 C C . LYS A 1 167 ? 16.219 18.956 73.652 1.00 38.35 165 LYS A C 1
ATOM 1268 O O . LYS A 1 167 ? 15.067 18.527 73.614 1.00 38.56 165 LYS A O 1
ATOM 1274 N N . THR A 1 168 ? 16.511 20.234 73.864 1.00 37.34 166 THR A N 1
ATOM 1275 C CA . THR A 1 168 ? 15.474 21.233 74.064 1.00 35.71 166 THR A CA 1
ATOM 1276 C C . THR A 1 168 ? 14.486 21.227 72.898 1.00 34.31 166 THR A C 1
ATOM 1277 O O . THR A 1 168 ? 13.286 21.055 73.110 1.00 34.76 166 THR A O 1
ATOM 1281 N N . GLU A 1 169 ? 14.981 21.398 71.673 1.00 32.42 167 GLU A N 1
ATOM 1282 C CA . GLU A 1 169 ? 14.095 21.421 70.512 1.00 30.85 167 GLU A CA 1
ATOM 1283 C C . GLU A 1 169 ? 13.247 20.163 70.399 1.00 31.34 167 GLU A C 1
ATOM 1284 O O . GLU A 1 169 ? 12.061 20.247 70.079 1.00 31.27 167 GLU A O 1
ATOM 1290 N N . PHE A 1 170 ? 13.837 18.994 70.652 1.00 30.69 168 PHE A N 1
ATOM 1291 C CA . PHE A 1 170 ? 13.052 17.769 70.574 1.00 31.15 168 PHE A CA 1
ATOM 1292 C C . PHE A 1 170 ? 11.985 17.796 71.656 1.00 31.39 168 PHE A C 1
ATOM 1293 O O . PHE A 1 170 ? 10.850 17.372 71.436 1.00 31.55 168 PHE A O 1
ATOM 1301 N N . ASN A 1 171 ? 12.352 18.289 72.835 1.00 31.36 169 ASN A N 1
ATOM 1302 C CA . ASN A 1 171 ? 11.397 18.359 73.929 1.00 31.19 169 ASN A CA 1
ATOM 1303 C C . ASN A 1 171 ? 10.139 19.117 73.537 1.00 29.51 169 ASN A C 1
ATOM 1304 O O . ASN A 1 171 ? 9.043 18.700 73.892 1.00 29.97 169 ASN A O 1
ATOM 1309 N N . HIS A 1 172 ? 10.276 20.223 72.811 1.00 28.19 170 HIS A N 1
ATOM 1310 C CA . HIS A 1 172 ? 9.084 20.950 72.393 1.00 26.83 170 HIS A CA 1
ATOM 1311 C C . HIS A 1 172 ? 8.259 20.095 71.437 1.00 25.75 170 HIS A C 1
ATOM 1312 O O . HIS A 1 172 ? 7.033 20.100 71.494 1.00 23.95 170 HIS A O 1
ATOM 1319 N N . ILE A 1 173 ? 8.939 19.366 70.556 1.00 25.96 171 ILE A N 1
ATOM 1320 C CA . ILE A 1 173 ? 8.259 18.485 69.608 1.00 27.00 171 ILE A CA 1
ATOM 1321 C C . ILE A 1 173 ? 7.448 17.454 70.389 1.00 27.55 171 ILE A C 1
ATOM 1322 O O . ILE A 1 173 ? 6.265 17.246 70.131 1.00 27.30 171 ILE A O 1
ATOM 1327 N N . ASP A 1 174 ? 8.103 16.821 71.355 1.00 28.39 172 ASP A N 1
ATOM 1328 C CA . ASP A 1 174 ? 7.470 15.808 72.184 1.00 28.51 172 ASP A CA 1
ATOM 1329 C C . ASP A 1 174 ? 6.245 16.398 72.877 1.00 29.53 172 ASP A C 1
ATOM 1330 O O . ASP A 1 174 ? 5.189 15.765 72.936 1.00 29.36 172 ASP A O 1
ATOM 1335 N N . GLU A 1 175 ? 6.372 17.623 73.382 1.00 29.63 173 GLU A N 1
ATOM 1336 C CA . GLU A 1 175 ? 5.246 18.276 74.043 1.00 29.90 173 GLU A CA 1
ATOM 1337 C C . GLU A 1 175 ? 4.099 18.541 73.047 1.00 29.89 173 GLU A C 1
ATOM 1338 O O . GLU A 1 175 ? 2.924 18.380 73.381 1.00 29.30 173 GLU A O 1
ATOM 1344 N N . ILE A 1 176 ? 4.442 18.946 71.829 1.00 30.09 174 ILE A N 1
ATOM 1345 C CA . ILE A 1 176 ? 3.436 19.208 70.798 1.00 31.50 174 ILE A CA 1
ATOM 1346 C C . ILE A 1 176 ? 2.677 17.930 70.461 1.00 31.01 174 ILE A C 1
ATOM 1347 O O . ILE A 1 176 ? 1.452 17.932 70.360 1.00 30.15 174 ILE A O 1
ATOM 1352 N N . ILE A 1 177 ? 3.417 16.840 70.286 1.00 31.59 175 ILE A N 1
ATOM 1353 C CA . ILE A 1 177 ? 2.820 15.548 69.971 1.00 32.19 175 ILE A CA 1
ATOM 1354 C C . ILE A 1 177 ? 1.918 15.134 71.134 1.00 32.35 175 ILE A C 1
ATOM 1355 O O . ILE A 1 177 ? 0.852 14.547 70.942 1.00 32.77 175 ILE A O 1
ATOM 1360 N N . ARG A 1 178 ? 2.362 15.463 72.341 1.00 32.84 176 ARG A N 1
ATOM 1361 C CA . ARG A 1 178 ? 1.623 15.187 73.569 1.00 33.77 176 ARG A CA 1
ATOM 1362 C C . ARG A 1 178 ? 0.208 15.769 73.428 1.00 33.22 176 ARG A C 1
ATOM 1363 O O . ARG A 1 178 ? -0.800 15.066 73.540 1.00 32.27 176 ARG A O 1
ATOM 1371 N N . ARG A 1 179 ? 0.150 17.071 73.172 1.00 31.98 177 ARG A N 1
ATOM 1372 C CA . ARG A 1 179 ? -1.116 17.772 73.032 1.00 31.93 177 ARG A CA 1
ATOM 1373 C C . ARG A 1 179 ? -1.985 17.225 71.899 1.00 31.49 177 ARG A C 1
ATOM 1374 O O . ARG A 1 179 ? -3.191 17.066 72.061 1.00 30.37 177 ARG A O 1
ATOM 1382 N N . ILE A 1 180 ? -1.373 16.929 70.758 1.00 31.00 178 ILE A N 1
ATOM 1383 C CA . ILE A 1 180 ? -2.124 16.395 69.623 1.00 31.38 178 ILE A CA 1
ATOM 1384 C C . ILE A 1 180 ? -2.681 14.991 69.898 1.00 30.80 178 ILE A C 1
ATOM 1385 O O . ILE A 1 180 ? -3.806 14.674 69.515 1.00 31.22 178 ILE A O 1
ATOM 1390 N N . ALA A 1 181 ? -1.893 14.157 70.563 1.00 30.58 179 ALA A N 1
ATOM 1391 C CA . ALA A 1 181 ? -2.318 12.796 70.869 1.00 31.38 179 ALA A CA 1
ATOM 1392 C C . ALA A 1 181 ? -3.573 12.806 71.733 1.00 31.68 179 ALA A C 1
ATOM 1393 O O . ALA A 1 181 ? -4.447 11.952 71.583 1.00 31.31 179 ALA A O 1
ATOM 1395 N N . LEU A 1 182 ? -3.660 13.782 72.631 1.00 32.42 180 LEU A N 1
ATOM 1396 C CA . LEU A 1 182 ? -4.810 13.911 73.517 1.00 32.85 180 LEU A CA 1
ATOM 1397 C C . LEU A 1 182 ? -6.045 14.487 72.836 1.00 32.68 180 LEU A C 1
ATOM 1398 O O . LEU A 1 182 ? -7.158 14.375 73.348 1.00 32.41 180 LEU A O 1
ATOM 1403 N N . ALA A 1 183 ? -5.848 15.105 71.680 1.00 31.66 181 ALA A N 1
ATOM 1404 C CA . ALA A 1 183 ? -6.956 15.689 70.941 1.00 31.55 181 ALA A CA 1
ATOM 1405 C C . ALA A 1 183 ? -7.682 14.610 70.161 1.00 31.17 181 ALA A C 1
ATOM 1406 O O . ALA A 1 183 ? -8.899 14.653 70.004 1.00 30.91 181 ALA A O 1
ATOM 1408 N N . ARG A 1 184 ? -6.922 13.639 69.666 1.00 31.45 182 ARG A N 1
ATOM 1409 C CA . ARG A 1 184 ? -7.493 12.554 68.879 1.00 32.15 182 ARG A CA 1
ATOM 1410 C C . ARG A 1 184 ? -7.095 11.191 69.427 1.00 32.37 182 ARG A C 1
ATOM 1411 O O . ARG A 1 184 ? -6.025 10.675 69.093 1.00 32.61 182 ARG A O 1
ATOM 1419 N N . PHE A 1 185 ? -7.948 10.609 70.268 1.00 32.58 183 PHE A N 1
ATOM 1420 C CA . PHE A 1 185 ? -7.652 9.297 70.837 1.00 33.15 183 PHE A CA 1
ATOM 1421 C C . PHE A 1 185 ? -7.764 8.224 69.769 1.00 32.93 183 PHE A C 1
ATOM 1422 O O . PHE A 1 185 ? -7.188 7.148 69.900 1.00 33.17 183 PHE A O 1
ATOM 1430 N N . ASP A 1 186 ? -8.505 8.522 68.708 1.00 32.88 184 ASP A N 1
ATOM 1431 C 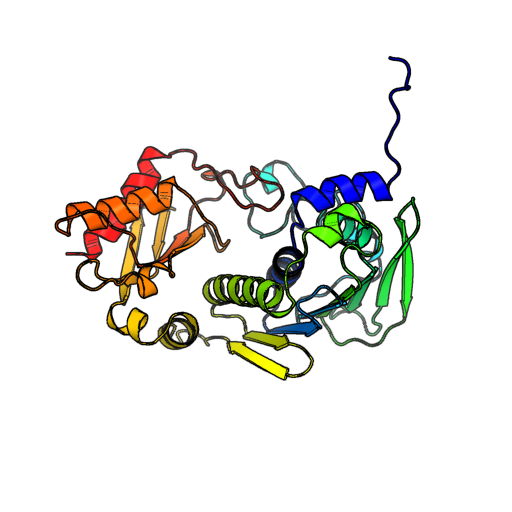CA . ASP A 1 186 ? -8.709 7.560 67.634 1.00 32.66 184 ASP A CA 1
ATOM 1432 C C . ASP A 1 186 ? -7.572 7.528 66.627 1.00 32.54 184 ASP A C 1
ATOM 1433 O O . ASP A 1 186 ? -7.698 6.915 65.571 1.00 34.57 184 ASP A O 1
ATOM 1438 N N . VAL A 1 187 ? -6.454 8.166 66.955 1.00 31.82 185 VAL A N 1
ATOM 1439 C CA . VAL A 1 187 ? -5.316 8.197 66.042 1.00 31.26 185 VAL A CA 1
ATOM 1440 C C . VAL A 1 187 ? -4.014 7.670 66.645 1.00 31.74 185 VAL A C 1
ATOM 1441 O O . VAL A 1 187 ? -3.606 8.082 67.728 1.00 31.21 185 VAL A O 1
ATOM 1445 N N . THR A 1 188 ? -3.365 6.758 65.932 1.00 32.31 186 THR A N 1
ATOM 1446 C CA . THR A 1 188 ? -2.097 6.198 66.382 1.00 33.44 186 THR A CA 1
ATOM 1447 C C . THR A 1 188 ? -0.969 7.126 65.959 1.00 33.81 186 THR A C 1
ATOM 1448 O O . THR A 1 188 ? -0.887 7.531 64.803 1.00 33.53 186 THR A O 1
ATOM 1452 N N . ILE A 1 189 ? -0.092 7.450 66.899 1.00 34.03 187 ILE A N 1
ATOM 1453 C CA . ILE A 1 189 ? 1.015 8.348 66.620 1.00 34.06 187 ILE A CA 1
ATOM 1454 C C . ILE A 1 189 ? 2.322 7.771 67.144 1.00 34.35 187 ILE A C 1
ATOM 1455 O O . ILE A 1 189 ? 2.408 7.376 68.301 1.00 36.12 187 ILE A O 1
ATOM 1460 N N . ASN A 1 190 ? 3.332 7.707 66.284 1.00 34.07 188 ASN A N 1
ATOM 1461 C CA . ASN A 1 190 ? 4.636 7.185 66.674 1.00 33.83 188 ASN A CA 1
ATOM 1462 C C . ASN A 1 190 ? 5.675 8.289 66.510 1.00 33.03 188 ASN A C 1
ATOM 1463 O O . ASN A 1 190 ? 5.709 8.967 65.481 1.00 32.74 188 ASN A O 1
ATOM 1468 N N . LEU A 1 191 ? 6.513 8.470 67.527 1.00 32.28 189 LEU A N 1
ATOM 1469 C CA . LEU A 1 191 ? 7.549 9.499 67.502 1.00 32.05 189 LEU A CA 1
ATOM 1470 C C . LEU A 1 191 ? 8.918 8.901 67.766 1.00 32.44 189 LEU A C 1
ATOM 1471 O O . LEU A 1 191 ? 9.116 8.197 68.751 1.00 32.27 189 LEU A O 1
ATOM 1476 N N . SER A 1 192 ? 9.862 9.190 66.880 1.00 32.74 190 SER A N 1
ATOM 1477 C CA . SER A 1 192 ? 11.217 8.688 67.034 1.00 33.33 190 SER A CA 1
ATOM 1478 C C . SER A 1 192 ? 12.198 9.849 66.953 1.00 33.32 190 SER A C 1
ATOM 1479 O O . SER A 1 192 ? 11.922 10.865 66.312 1.00 32.39 190 SER A O 1
ATOM 1482 N N . HIS A 1 193 ? 13.341 9.702 67.613 1.00 33.51 191 HIS A N 1
ATOM 1483 C CA . HIS A 1 193 ? 14.363 10.735 67.586 1.00 34.01 191 HIS A CA 1
ATOM 1484 C C . HIS A 1 193 ? 15.697 10.058 67.310 1.00 35.80 191 HIS A C 1
ATOM 1485 O O . HIS A 1 193 ? 16.073 9.106 67.998 1.00 36.08 191 HIS A O 1
ATOM 1492 N N . ASN A 1 194 ? 16.404 10.545 66.299 1.00 36.94 192 ASN A N 1
ATOM 1493 C CA . ASN A 1 194 ? 17.696 9.989 65.923 1.00 39.50 192 ASN A CA 1
ATOM 1494 C C . ASN A 1 194 ? 17.670 8.465 65.771 1.00 40.77 192 ASN A C 1
ATOM 1495 O O . ASN A 1 194 ? 18.541 7.762 66.288 1.00 40.68 192 ASN A O 1
ATOM 1500 N N . GLY A 1 195 ? 16.656 7.968 65.064 1.00 41.75 193 GLY A N 1
ATOM 1501 C CA . GLY A 1 195 ? 16.529 6.541 64.812 1.00 42.67 193 GLY A CA 1
ATOM 1502 C C . GLY A 1 195 ? 15.990 5.680 65.936 1.00 43.47 193 GLY A C 1
ATOM 1503 O O . GLY A 1 195 ? 15.946 4.456 65.814 1.00 44.02 193 GLY A O 1
ATOM 1504 N N . LYS A 1 196 ? 15.561 6.302 67.025 1.00 44.30 194 LYS A N 1
ATOM 1505 C CA . LYS A 1 196 ? 15.045 5.551 68.158 1.00 44.22 194 LYS A CA 1
ATOM 1506 C C . LYS A 1 196 ? 13.636 5.982 68.553 1.00 44.11 194 LYS A C 1
ATOM 1507 O O . LYS A 1 196 ? 13.334 7.174 68.630 1.00 43.80 194 LYS A O 1
ATOM 1513 N N . ILE A 1 197 ? 12.777 5.001 68.803 1.00 43.46 195 ILE A N 1
ATOM 1514 C CA . ILE A 1 197 ? 11.404 5.268 69.199 1.00 43.29 195 ILE A CA 1
ATOM 1515 C C . ILE A 1 197 ? 11.354 5.837 70.608 1.00 43.64 195 ILE A C 1
ATOM 1516 O O . ILE A 1 197 ? 11.887 5.241 71.547 1.00 43.53 195 ILE A O 1
ATOM 1521 N N . VAL A 1 198 ? 10.716 6.996 70.745 1.00 43.21 196 VAL A N 1
ATOM 1522 C CA . VAL A 1 198 ? 10.573 7.656 72.036 1.00 43.07 196 VAL A CA 1
ATOM 1523 C C . VAL A 1 198 ? 9.178 7.388 72.572 1.00 43.40 196 VAL A C 1
ATOM 1524 O O . VAL A 1 198 ? 8.971 7.273 73.777 1.00 43.17 196 VAL A O 1
ATOM 1528 N N . ARG A 1 199 ? 8.210 7.305 71.671 1.00 43.74 197 ARG A N 1
ATOM 1529 C CA . ARG A 1 199 ? 6.856 7.013 72.089 1.00 44.77 197 ARG A CA 1
ATOM 1530 C C . ARG A 1 199 ? 5.912 6.629 70.980 1.00 44.88 197 ARG A C 1
ATOM 1531 O O . ARG A 1 199 ? 6.142 6.911 69.805 1.00 44.71 197 ARG A O 1
ATOM 1539 N N . GLN A 1 200 ? 4.848 5.950 71.376 1.00 45.03 198 GLN A N 1
ATOM 1540 C CA . GLN A 1 200 ? 3.855 5.487 70.436 1.00 45.70 198 GLN A CA 1
ATOM 1541 C C . GLN A 1 200 ? 2.499 5.376 71.110 1.00 45.49 198 GLN A C 1
ATOM 1542 O O . GLN A 1 200 ? 2.298 4.573 72.019 1.00 45.60 198 GLN A O 1
ATOM 1548 N N . TYR A 1 201 ? 1.574 6.218 70.672 1.00 45.25 199 TYR A N 1
ATOM 1549 C CA . TYR A 1 201 ? 0.239 6.217 71.231 1.00 46.31 199 TYR A CA 1
ATOM 1550 C C . TYR A 1 201 ? -0.672 5.470 70.276 1.00 46.98 199 TYR A C 1
ATOM 1551 O O . TYR A 1 201 ? -1.046 5.992 69.227 1.00 47.67 199 TYR A O 1
ATOM 1560 N N . ARG A 1 202 ? -1.013 4.237 70.632 1.00 47.71 200 ARG A N 1
ATOM 1561 C CA . ARG A 1 202 ? -1.887 3.426 69.795 1.00 48.57 200 ARG A CA 1
ATOM 1562 C C . ARG A 1 202 ? -3.285 4.006 69.929 1.00 47.54 200 ARG A C 1
ATOM 1563 O O . ARG A 1 202 ? -3.685 4.438 71.009 1.00 47.63 200 ARG A O 1
ATOM 1571 N N . ALA A 1 203 ? -4.023 4.023 68.828 1.00 46.80 201 ALA A N 1
ATOM 1572 C CA . ALA A 1 203 ? -5.374 4.557 68.830 1.00 46.54 201 ALA A CA 1
ATOM 1573 C C . ALA A 1 203 ? -6.278 3.778 69.781 1.00 46.60 201 ALA A C 1
ATOM 1574 O O . ALA A 1 203 ? -6.103 2.579 69.977 1.00 46.09 201 ALA A O 1
ATOM 1576 N N . VAL A 1 204 ? -7.241 4.473 70.376 1.00 47.23 202 VAL A N 1
ATOM 1577 C CA . VAL A 1 204 ? -8.188 3.838 71.279 1.00 47.70 202 VAL A CA 1
ATOM 1578 C C . VAL A 1 204 ? -9.384 3.407 70.442 1.00 49.11 202 VAL A C 1
ATOM 1579 O O . VAL A 1 204 ? -10.041 4.232 69.805 1.00 48.19 202 VAL A O 1
ATOM 1583 N N . PRO A 1 205 ? -9.675 2.098 70.425 1.00 50.84 203 PRO A N 1
ATOM 1584 C CA . PRO A 1 205 ? -10.788 1.521 69.669 1.00 52.31 203 PRO A CA 1
ATOM 1585 C C . PRO A 1 205 ? -12.153 2.071 70.059 1.00 53.55 203 PRO A C 1
ATOM 1586 O O . PRO A 1 205 ? -12.269 2.906 70.955 1.00 53.42 203 PRO A O 1
ATOM 1590 N N . GLU A 1 206 ? -13.184 1.592 69.373 1.00 55.58 204 GLU A N 1
ATOM 1591 C CA . GLU A 1 206 ? -14.556 2.012 69.635 1.00 57.31 204 GLU A CA 1
ATOM 1592 C C . GLU A 1 206 ? -14.967 1.788 71.084 1.00 57.58 204 GLU A C 1
ATOM 1593 O O . GLU A 1 206 ? -14.844 0.679 71.612 1.00 58.02 204 GLU A O 1
ATOM 1599 N N . GLY A 1 207 ? -15.453 2.851 71.720 1.00 57.50 205 GLY A N 1
ATOM 1600 C CA . GLY A 1 207 ? -15.882 2.764 73.104 1.00 57.03 205 GLY A CA 1
ATOM 1601 C C . GLY A 1 207 ? -14.783 2.290 74.035 1.00 56.99 205 GLY A C 1
ATOM 1602 O O . GLY A 1 207 ? -15.014 2.110 75.234 1.00 57.21 205 GLY A O 1
ATOM 1603 N N . GLY A 1 208 ? -13.589 2.083 73.483 1.00 56.30 206 GLY A N 1
ATOM 1604 C CA . GLY A 1 208 ? -12.464 1.636 74.283 1.00 55.04 206 GLY A CA 1
ATOM 1605 C C . GLY A 1 208 ? -12.277 2.542 75.481 1.00 54.37 206 GLY A C 1
ATOM 1606 O O . GLY A 1 208 ? -12.921 3.583 75.582 1.00 54.19 206 GLY A O 1
ATOM 1607 N N . GLN A 1 209 ? -11.390 2.156 76.388 1.00 54.08 207 GLN A N 1
ATOM 1608 C CA . GLN A 1 209 ? -11.140 2.943 77.586 1.00 53.74 207 GLN A CA 1
ATOM 1609 C C . GLN A 1 209 ? -10.149 4.067 77.263 1.00 52.58 207 GLN A C 1
ATOM 1610 O O . GLN A 1 209 ? -8.977 3.806 76.986 1.00 52.49 207 GLN A O 1
ATOM 1616 N N . LYS A 1 210 ? -10.617 5.314 77.289 1.00 50.85 208 LYS A N 1
ATOM 1617 C CA . LYS A 1 210 ? -9.749 6.455 77.001 1.00 49.31 208 LYS A CA 1
ATOM 1618 C C . LYS A 1 210 ? -8.728 6.668 78.108 1.00 48.94 208 LYS A C 1
ATOM 1619 O O . LYS A 1 210 ? -7.604 7.097 77.848 1.00 47.95 208 LYS A O 1
ATOM 1625 N N . GLU A 1 211 ? -9.131 6.375 79.341 1.00 48.85 209 GLU A N 1
ATOM 1626 C CA . GLU A 1 211 ? -8.257 6.514 80.500 1.00 49.26 209 GLU A CA 1
ATOM 1627 C C . GLU A 1 211 ? -6.873 5.975 80.182 1.00 48.61 209 GLU A C 1
ATOM 1628 O O . GLU A 1 211 ? -5.864 6.506 80.647 1.00 48.10 209 GLU A O 1
ATOM 1634 N N . ARG A 1 212 ? -6.837 4.911 79.385 1.00 48.26 210 ARG A N 1
ATOM 1635 C CA . ARG A 1 212 ? -5.583 4.279 79.002 1.00 47.94 210 ARG A CA 1
ATOM 1636 C C . ARG A 1 212 ? -4.601 5.283 78.409 1.00 46.38 210 ARG A C 1
ATOM 1637 O O . ARG A 1 212 ? -3.501 5.456 78.929 1.00 46.55 210 ARG A O 1
ATOM 1645 N N . ARG A 1 213 ? -4.990 5.949 77.325 1.00 45.16 211 ARG A N 1
ATOM 1646 C CA . ARG A 1 213 ? -4.100 6.927 76.711 1.00 43.29 211 ARG A CA 1
ATOM 1647 C C . ARG A 1 213 ? -3.862 8.103 77.651 1.00 42.12 211 ARG A C 1
ATOM 1648 O O . ARG A 1 213 ? -2.733 8.570 77.792 1.00 41.70 211 ARG A O 1
ATOM 1656 N N . LEU A 1 214 ? -4.923 8.576 78.298 1.00 41.10 212 LEU A N 1
ATOM 1657 C CA . LEU A 1 214 ? -4.798 9.687 79.236 1.00 40.28 212 LEU A CA 1
ATOM 1658 C C . LEU A 1 214 ? -3.704 9.385 80.256 1.00 39.97 212 LEU A C 1
ATOM 1659 O O . LEU A 1 214 ? -2.816 10.204 80.494 1.00 40.36 212 LEU A O 1
ATOM 1664 N N . GLY A 1 215 ? -3.765 8.198 80.849 1.00 39.82 213 GLY A N 1
ATOM 1665 C CA . GLY A 1 215 ? -2.768 7.811 81.831 1.00 39.63 213 GLY A CA 1
ATOM 1666 C C . GLY A 1 215 ? -1.385 7.650 81.227 1.00 40.07 213 GLY A C 1
ATOM 1667 O O . GLY A 1 215 ? -0.377 7.953 81.870 1.00 40.19 213 GLY A O 1
ATOM 1668 N N . ALA A 1 216 ? -1.333 7.177 79.987 1.00 40.28 214 ALA A N 1
ATOM 1669 C CA . ALA A 1 216 ? -0.066 6.977 79.298 1.00 40.71 214 ALA A CA 1
ATOM 1670 C C . ALA A 1 216 ? 0.600 8.301 78.955 1.00 41.50 214 ALA A C 1
ATOM 1671 O O . ALA A 1 216 ? 1.826 8.400 78.920 1.00 42.62 214 ALA A O 1
ATOM 1673 N N . ILE A 1 217 ? -0.213 9.320 78.706 1.00 41.48 215 ILE A N 1
ATOM 1674 C CA . ILE A 1 217 ? 0.302 10.631 78.340 1.00 41.62 215 ILE A CA 1
ATOM 1675 C C . ILE A 1 217 ? 0.544 11.564 79.519 1.00 41.94 215 ILE A C 1
ATOM 1676 O O . ILE A 1 217 ? 1.617 12.152 79.641 1.00 42.36 215 ILE A O 1
ATOM 1681 N N . CYS A 1 218 ? -0.449 11.692 80.390 1.00 41.76 216 CYS A N 1
ATOM 1682 C CA . CYS A 1 218 ? -0.342 12.596 81.525 1.00 41.48 216 CYS A CA 1
ATOM 1683 C C . CYS A 1 218 ? 0.237 11.991 82.796 1.00 42.65 216 CYS A C 1
ATOM 1684 O O . CYS A 1 218 ? 0.663 12.724 83.690 1.00 42.84 216 CYS A O 1
ATOM 1687 N N . GLY A 1 219 ? 0.250 10.663 82.882 1.00 43.07 217 GLY A N 1
ATOM 1688 C CA . GLY A 1 219 ? 0.791 10.004 84.060 1.00 43.21 217 GLY A CA 1
ATOM 1689 C C . GLY A 1 219 ? -0.268 9.438 84.988 1.00 43.75 217 GLY A C 1
ATOM 1690 O O . GLY A 1 219 ? -1.397 9.926 85.029 1.00 43.85 217 GLY A O 1
ATOM 1691 N N . THR A 1 220 ? 0.100 8.412 85.749 1.00 43.94 218 THR A N 1
ATOM 1692 C CA . THR A 1 220 ? -0.833 7.778 86.674 1.00 43.80 218 THR A CA 1
ATOM 1693 C C . THR A 1 220 ? -1.296 8.738 87.761 1.00 42.94 218 THR A C 1
ATOM 1694 O O . THR A 1 220 ? -2.421 8.636 88.251 1.00 43.12 218 THR A O 1
ATOM 1698 N N . ALA A 1 221 ? -0.429 9.670 88.138 1.00 42.28 219 ALA A N 1
ATOM 1699 C CA . ALA A 1 221 ? -0.769 10.637 89.177 1.00 41.92 219 ALA A CA 1
ATOM 1700 C C . ALA A 1 221 ? -1.988 11.471 88.779 1.00 41.27 219 ALA A C 1
ATOM 1701 O O . ALA A 1 221 ? -2.882 11.710 89.591 1.00 41.32 219 ALA A O 1
ATOM 1703 N N . PHE A 1 222 ? -2.017 11.915 87.527 1.00 40.67 220 PHE A N 1
ATOM 1704 C CA . PHE A 1 222 ? -3.133 12.715 87.035 1.00 39.71 220 PHE A CA 1
ATOM 1705 C C . PHE A 1 222 ? -4.379 11.856 86.995 1.00 40.20 220 PHE A C 1
ATOM 1706 O O . PHE A 1 222 ? -5.462 12.280 87.399 1.00 40.58 220 PHE A O 1
ATOM 1714 N N . LEU A 1 223 ? -4.213 10.641 86.491 1.00 40.77 221 LEU A N 1
ATOM 1715 C CA . LEU A 1 223 ? -5.316 9.702 86.357 1.00 42.02 221 LEU A CA 1
ATOM 1716 C C . LEU A 1 223 ? -6.004 9.405 87.698 1.00 42.90 221 LEU A C 1
ATOM 1717 O O . LEU A 1 223 ? 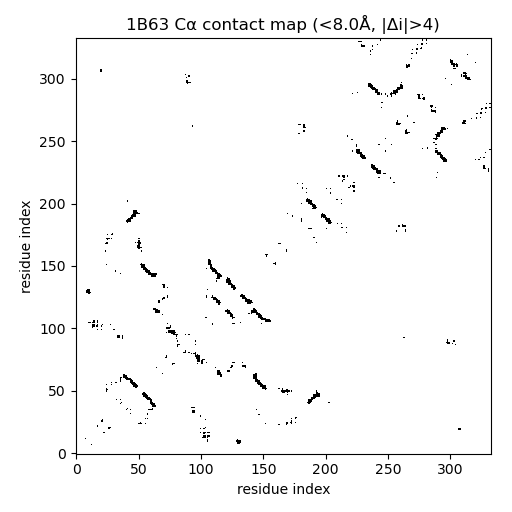-7.225 9.259 87.756 1.00 42.84 221 LEU A O 1
ATOM 1722 N N . GLU A 1 224 ? -5.225 9.328 88.775 1.00 43.98 222 GLU A N 1
ATOM 1723 C CA . GLU A 1 224 ? -5.790 9.053 90.092 1.00 44.79 222 GLU A CA 1
ATOM 1724 C C . GLU A 1 224 ? -6.587 10.234 90.631 1.00 44.53 222 GLU A C 1
ATOM 1725 O O . GLU A 1 224 ? -7.477 10.058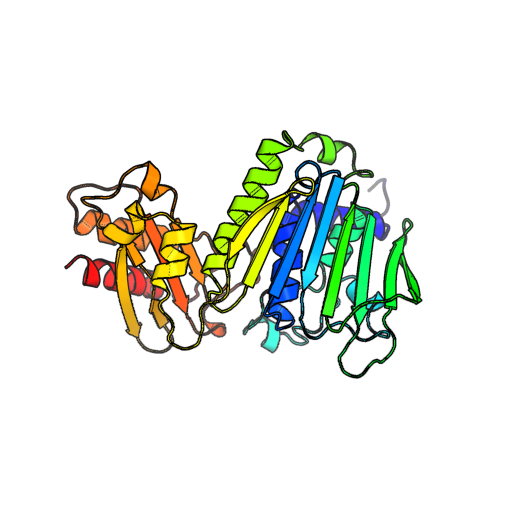 91.457 1.00 44.64 222 GLU A O 1
ATOM 1731 N N . GLN A 1 225 ? -6.268 11.436 90.163 1.00 44.03 223 GLN A N 1
ATOM 1732 C CA . GLN A 1 225 ? -6.965 12.638 90.613 1.00 43.52 223 GLN A CA 1
ATOM 1733 C C . GLN A 1 225 ? -7.908 13.190 89.546 1.00 43.31 223 GLN A C 1
ATOM 1734 O O . GLN A 1 225 ? -8.564 14.214 89.754 1.00 42.65 223 GLN A O 1
ATOM 1740 N N . ALA A 1 226 ? -7.974 12.511 88.407 1.00 43.14 224 ALA A N 1
ATOM 1741 C CA . ALA A 1 226 ? -8.809 12.960 87.299 1.00 43.19 224 ALA A CA 1
ATOM 1742 C C . ALA A 1 226 ? -10.307 12.822 87.529 1.00 42.96 224 ALA A C 1
ATOM 1743 O O . ALA A 1 226 ? -10.821 11.722 87.723 1.00 43.86 224 ALA A O 1
ATOM 1745 N N . LEU A 1 227 ? -11.006 13.951 87.491 1.00 42.79 225 LEU A N 1
ATOM 1746 C CA . LEU A 1 227 ? -12.453 13.967 87.669 1.00 42.40 225 LEU A CA 1
ATOM 1747 C C . LEU A 1 227 ? -13.126 14.176 86.312 1.00 42.88 225 LEU A C 1
ATOM 1748 O O . LEU A 1 227 ? -12.986 15.231 85.689 1.00 42.59 225 LEU A O 1
ATOM 1753 N N . ALA A 1 228 ? -13.857 13.164 85.858 1.00 42.72 226 ALA A N 1
ATOM 1754 C CA . ALA A 1 228 ? -14.537 13.226 84.570 1.00 43.46 226 ALA A CA 1
ATOM 1755 C C . ALA A 1 228 ? -15.620 14.301 84.510 1.00 43.50 226 ALA A C 1
ATOM 1756 O O . ALA A 1 228 ? -16.416 14.446 85.435 1.00 43.58 226 ALA A O 1
ATOM 1758 N N . ILE A 1 229 ? -15.645 15.052 83.412 1.00 43.46 227 ILE A N 1
ATOM 1759 C CA . ILE A 1 229 ? -16.645 16.096 83.231 1.00 43.26 227 ILE A CA 1
ATOM 1760 C C . ILE A 1 229 ? -17.541 15.833 82.031 1.00 43.70 227 ILE A C 1
ATOM 1761 O O . ILE A 1 229 ? -17.078 15.434 80.965 1.00 42.12 227 ILE A O 1
ATOM 1766 N N . GLU A 1 230 ? -18.834 16.058 82.238 1.00 45.10 228 GLU A N 1
ATOM 1767 C CA . GLU A 1 230 ? -19.861 15.894 81.219 1.00 47.27 228 GLU A CA 1
ATOM 1768 C C . GLU A 1 230 ? -20.842 17.022 81.484 1.00 47.25 228 GLU A C 1
ATOM 1769 O O . GLU A 1 230 ? -21.678 16.935 82.383 1.00 47.49 228 GLU A O 1
ATOM 1775 N N . TRP A 1 231 ? -20.730 18.087 80.706 1.00 47.06 229 TRP A N 1
ATOM 1776 C CA . TRP A 1 231 ? -21.591 19.240 80.890 1.00 46.96 229 TRP A CA 1
ATOM 1777 C C . TRP A 1 231 ? -22.007 19.768 79.527 1.00 48.03 229 TRP A C 1
ATOM 1778 O O . TRP A 1 231 ? -21.169 19.959 78.648 1.00 47.34 229 TRP A O 1
ATOM 1789 N N . GLN A 1 232 ? -23.304 19.991 79.347 1.00 49.12 230 GLN A N 1
ATOM 1790 C CA . GLN A 1 232 ? -23.803 20.478 78.071 1.00 51.35 230 GLN A CA 1
ATOM 1791 C C . GLN A 1 232 ? -24.958 21.464 78.158 1.00 52.30 230 GLN A C 1
ATOM 1792 O O . GLN A 1 232 ? -25.685 21.513 79.149 1.00 52.42 230 GLN A O 1
ATOM 1798 N N . HIS A 1 233 ? -25.104 22.254 77.100 1.00 54.08 231 HIS A N 1
ATOM 1799 C CA . HIS A 1 233 ? -26.160 23.250 76.989 1.00 55.49 231 HIS A CA 1
ATOM 1800 C C . HIS A 1 233 ? -26.219 23.697 75.532 1.00 56.01 231 HIS A C 1
ATOM 1801 O O . HIS A 1 233 ? -25.467 24.579 75.109 1.00 56.25 231 HIS A O 1
ATOM 1808 N N . GLY A 1 234 ? -27.110 23.077 74.765 1.00 55.96 232 GLY A N 1
ATOM 1809 C CA . GLY A 1 234 ? -27.236 23.417 73.361 1.00 55.91 232 GLY A CA 1
ATOM 1810 C C . GLY A 1 234 ? -26.009 22.975 72.588 1.00 56.29 232 GLY A C 1
ATOM 1811 O O . GLY A 1 234 ? -25.586 21.819 72.687 1.00 56.03 232 GLY A O 1
ATOM 1812 N N . ASP A 1 235 ? -25.436 23.891 71.813 1.00 56.28 233 ASP A N 1
ATOM 1813 C CA . ASP A 1 235 ? -24.241 23.588 71.032 1.00 55.84 233 ASP A CA 1
ATOM 1814 C C . ASP A 1 235 ? -23.048 23.373 71.953 1.00 53.43 233 ASP A C 1
ATOM 1815 O O . ASP A 1 235 ? -22.164 22.569 71.659 1.00 54.15 233 ASP A O 1
ATOM 1820 N N . LEU A 1 236 ? -23.026 24.096 73.066 1.00 50.11 234 LEU A N 1
ATOM 1821 C CA . LEU A 1 236 ? -21.933 23.980 74.017 1.00 47.47 234 LEU A CA 1
ATOM 1822 C C . LEU A 1 236 ? -21.871 22.642 74.727 1.00 46.50 234 LEU A C 1
ATOM 1823 O O . LEU A 1 236 ? -22.884 22.104 75.176 1.00 45.94 234 LEU A O 1
ATOM 1828 N N . THR A 1 237 ? -20.663 22.107 74.826 1.00 44.88 235 THR A N 1
ATOM 1829 C CA . THR A 1 237 ? -20.463 20.852 75.516 1.00 43.34 235 THR A CA 1
ATOM 1830 C C . THR A 1 237 ? -19.044 20.838 76.058 1.00 41.97 235 THR A C 1
ATOM 1831 O O . THR A 1 237 ? -18.094 21.219 75.368 1.00 41.05 235 THR A O 1
ATOM 1835 N N . LEU A 1 238 ? -18.910 20.430 77.312 1.00 39.95 236 LEU A N 1
ATOM 1836 C CA . LEU A 1 238 ? -17.612 20.368 77.955 1.00 39.45 236 LEU A CA 1
ATOM 1837 C C . LEU A 1 238 ? -17.352 18.940 78.412 1.00 39.43 236 LEU A C 1
ATOM 1838 O O . LEU A 1 238 ? -18.132 18.365 79.171 1.00 38.81 236 LEU A O 1
ATOM 1843 N N . ARG A 1 239 ? -16.254 18.374 77.930 1.00 39.09 237 ARG A N 1
ATOM 1844 C CA . ARG A 1 239 ? -15.865 17.016 78.270 1.00 39.12 237 ARG A CA 1
ATOM 1845 C C . ARG A 1 239 ? -14.398 16.997 78.664 1.00 38.27 237 ARG A C 1
ATOM 1846 O O . ARG A 1 239 ? -13.659 17.942 78.387 1.00 37.59 237 ARG A O 1
ATOM 1854 N N . GLY A 1 240 ? -13.978 15.920 79.314 1.00 36.90 238 GLY A N 1
ATOM 1855 C CA . GLY A 1 240 ? -12.593 15.821 79.721 1.00 36.27 238 GLY A CA 1
ATOM 1856 C C . GLY A 1 240 ? -12.415 15.501 81.189 1.00 35.99 238 GLY A C 1
ATOM 1857 O O . GLY A 1 240 ? -13.278 14.891 81.818 1.00 35.36 238 GLY A O 1
ATOM 1858 N N . TRP A 1 241 ? -11.295 15.945 81.742 1.00 35.65 239 TRP A N 1
ATOM 1859 C CA . TRP A 1 241 ? -10.974 15.674 83.134 1.00 35.78 239 TRP A CA 1
ATOM 1860 C C . TRP A 1 241 ? -10.322 16.863 83.812 1.00 35.84 239 TRP A C 1
ATOM 1861 O O . TRP A 1 241 ? -9.532 17.582 83.204 1.00 36.35 239 TRP A O 1
ATOM 1872 N N . VAL A 1 242 ? -10.653 17.059 85.081 1.00 36.04 240 VAL A N 1
ATOM 1873 C CA . VAL A 1 242 ? -10.059 18.127 85.864 1.00 36.09 240 VAL A CA 1
ATOM 1874 C C . VAL A 1 242 ? -9.585 17.505 87.170 1.00 36.29 240 VAL A C 1
ATOM 1875 O O . VAL A 1 242 ? -10.328 16.778 87.827 1.00 36.83 240 VAL A O 1
ATOM 1879 N N . ALA A 1 243 ? -8.336 17.766 87.533 1.00 35.94 241 ALA A N 1
ATOM 1880 C CA . ALA A 1 243 ? -7.790 17.215 88.763 1.00 35.01 241 ALA A CA 1
ATOM 1881 C C . ALA A 1 243 ? -8.360 17.944 89.965 1.00 35.38 241 ALA A C 1
ATOM 1882 O O . ALA A 1 243 ? -8.586 19.155 89.923 1.00 34.84 241 ALA A O 1
ATOM 1884 N N . ASP A 1 244 ? -8.608 17.192 91.032 1.00 35.52 242 ASP A N 1
ATOM 1885 C CA . ASP A 1 244 ? -9.123 17.750 92.273 1.00 35.78 242 ASP A CA 1
ATOM 1886 C C . ASP A 1 244 ? -8.102 18.795 92.718 1.00 35.02 242 ASP A C 1
ATOM 1887 O O . ASP A 1 244 ? -6.935 18.479 92.917 1.00 34.71 242 ASP A O 1
ATOM 1892 N N . PRO A 1 245 ? -8.531 20.057 92.871 1.00 35.29 243 PRO A N 1
ATOM 1893 C CA . PRO A 1 245 ? -7.637 21.143 93.284 1.00 35.36 243 PRO A CA 1
ATOM 1894 C C . PRO A 1 245 ? -6.938 20.894 94.611 1.00 35.92 243 PRO A C 1
ATOM 1895 O O . PRO A 1 245 ? -5.783 21.282 94.798 1.00 35.37 243 PRO A O 1
ATOM 1899 N N . ASN A 1 246 ? -7.636 20.242 95.534 1.00 35.81 244 ASN A N 1
ATOM 1900 C CA . ASN A 1 246 ? -7.058 19.971 96.840 1.00 35.88 244 ASN A CA 1
ATOM 1901 C C . ASN A 1 246 ? -5.895 18.994 96.721 1.00 35.56 244 ASN A C 1
ATOM 1902 O O . ASN A 1 246 ? -5.048 18.924 97.608 1.00 34.77 244 ASN A O 1
ATOM 1907 N N . HIS A 1 247 ? -5.847 18.255 95.615 1.00 35.14 245 HIS A N 1
ATOM 1908 C CA . HIS A 1 247 ? -4.774 17.291 95.396 1.00 35.97 245 HIS A CA 1
ATOM 1909 C C . HIS A 1 247 ? -3.956 17.553 94.135 1.00 35.57 245 HIS A C 1
ATOM 1910 O O . HIS A 1 247 ? -3.384 16.633 93.552 1.00 35.63 245 HIS A O 1
ATOM 1917 N N . THR A 1 248 ? -3.897 18.813 93.724 1.00 35.50 246 THR A N 1
ATOM 1918 C CA . THR A 1 248 ? -3.134 19.186 92.541 1.00 35.35 246 THR A CA 1
ATOM 1919 C C . THR A 1 248 ? -1.763 19.698 92.971 1.00 35.38 246 THR A C 1
ATOM 1920 O O . THR A 1 248 ? -1.653 20.498 93.897 1.00 35.14 246 THR A O 1
ATOM 1924 N N . THR A 1 249 ? -0.720 19.220 92.301 1.00 35.68 247 THR A N 1
ATOM 1925 C CA . THR A 1 249 ? 0.650 19.619 92.606 1.00 35.93 247 THR A CA 1
ATOM 1926 C C . THR A 1 249 ? 1.205 20.471 91.470 1.00 35.83 247 THR A C 1
ATOM 1927 O O . THR A 1 249 ? 0.635 20.513 90.383 1.00 35.36 247 THR A O 1
ATOM 1931 N N . PRO A 1 250 ? 2.324 21.171 91.711 1.00 35.94 248 PRO A N 1
ATOM 1932 C CA . PRO A 1 250 ? 2.924 22.006 90.671 1.00 35.81 248 PRO A CA 1
ATOM 1933 C C . PRO A 1 250 ? 3.231 21.153 89.442 1.00 35.68 248 PRO A C 1
ATOM 1934 O O . PRO A 1 250 ? 3.055 21.594 88.309 1.00 37.13 248 PRO A O 1
ATOM 1938 N N . ALA A 1 251 ? 3.678 19.924 89.678 1.00 35.69 249 ALA A N 1
ATOM 1939 C CA . ALA A 1 251 ? 3.996 19.005 88.588 1.00 36.04 249 ALA A CA 1
ATOM 1940 C C . ALA A 1 251 ? 2.737 18.687 87.780 1.00 35.61 249 ALA A C 1
ATOM 1941 O O . ALA A 1 251 ? 2.763 18.672 86.548 1.00 36.13 249 ALA A O 1
ATOM 1943 N N . LEU A 1 252 ? 1.631 18.433 88.470 1.00 34.91 250 LEU A N 1
ATOM 1944 C CA . LEU A 1 252 ? 0.380 18.138 87.782 1.00 33.89 250 LEU A CA 1
ATOM 1945 C C . LEU A 1 252 ? -0.144 19.366 87.048 1.00 33.63 250 LEU A C 1
ATOM 1946 O O . LEU A 1 252 ? -0.729 19.248 85.971 1.00 33.43 250 LEU A O 1
ATOM 1951 N N . ALA A 1 253 ? 0.068 20.542 87.634 1.00 32.91 251 ALA A N 1
ATOM 1952 C CA . ALA A 1 253 ? -0.392 21.788 87.033 1.00 33.62 251 ALA A CA 1
ATOM 1953 C C . ALA A 1 253 ? 0.257 22.022 85.670 1.00 34.15 251 ALA A C 1
ATOM 1954 O O . ALA A 1 253 ? -0.135 22.929 84.936 1.00 33.76 251 ALA A O 1
ATOM 1956 N N . GLU A 1 254 ? 1.258 21.211 85.338 1.00 35.29 252 GLU A N 1
ATOM 1957 C CA . GLU A 1 254 ? 1.918 21.325 84.043 1.00 37.12 252 GLU A CA 1
ATOM 1958 C C . GLU A 1 254 ? 0.966 20.807 82.971 1.00 36.73 252 GLU A C 1
ATOM 1959 O O . GLU A 1 254 ? 1.185 21.008 81.779 1.00 36.30 252 GLU A O 1
ATOM 1965 N N . ILE A 1 255 ? -0.090 20.129 83.409 1.00 36.31 253 ILE A N 1
ATOM 1966 C CA . ILE A 1 255 ? -1.078 19.580 82.489 1.00 35.75 253 ILE A CA 1
ATOM 1967 C C . ILE A 1 255 ? -2.283 20.502 82.425 1.00 35.97 253 ILE A C 1
ATOM 1968 O O . ILE A 1 255 ? -3.207 20.387 83.227 1.00 36.32 253 ILE A O 1
ATOM 1973 N N . GLN A 1 256 ? -2.264 21.427 81.477 1.00 35.49 254 GLN A N 1
ATOM 1974 C CA . GLN A 1 256 ? -3.371 22.352 81.305 1.00 36.01 254 GLN A CA 1
ATOM 1975 C C . GLN A 1 256 ? -3.690 22.342 79.823 1.00 35.80 254 GLN A C 1
ATOM 1976 O O . GLN A 1 256 ? -3.524 23.337 79.122 1.00 36.56 254 GLN A O 1
ATOM 1982 N N . TYR A 1 257 ? -4.148 21.184 79.364 1.00 34.82 255 TYR A N 1
ATOM 1983 C CA . TYR A 1 257 ? -4.478 20.953 77.969 1.00 33.80 255 TYR A CA 1
ATOM 1984 C C . TYR A 1 257 ? -5.942 21.242 77.644 1.00 33.86 255 TYR A C 1
ATOM 1985 O O . TYR A 1 257 ? -6.859 20.614 78.179 1.00 32.62 255 TYR A O 1
ATOM 1994 N N . CYS A 1 258 ? -6.144 22.200 76.748 1.00 32.96 256 CYS A N 1
ATOM 1995 C CA . CYS A 1 258 ? -7.473 22.613 76.341 1.00 33.23 256 CYS A CA 1
ATOM 1996 C C . CYS A 1 258 ? -7.704 22.490 74.839 1.00 31.77 256 CYS A C 1
ATOM 1997 O O . CYS A 1 258 ? -6.801 22.728 74.039 1.00 31.93 256 CYS A O 1
ATOM 2000 N N . TYR A 1 259 ? -8.922 22.126 74.454 1.00 30.27 257 TYR A N 1
ATOM 2001 C CA . TYR A 1 259 ? -9.253 22.000 73.042 1.00 28.61 257 TYR A CA 1
ATOM 2002 C C . TYR A 1 259 ? -10.585 22.665 72.719 1.00 27.75 257 TYR A C 1
ATOM 2003 O O . TYR A 1 259 ? -11.515 22.633 73.526 1.00 27.78 257 TYR A O 1
ATOM 2012 N N . VAL A 1 260 ? -10.662 23.281 71.543 1.00 26.31 258 VAL A N 1
ATOM 2013 C CA . VAL A 1 260 ? -11.884 23.933 71.080 1.00 26.03 258 VAL A CA 1
ATOM 2014 C C . VAL A 1 260 ? -12.175 23.283 69.734 1.00 26.12 258 VAL A C 1
ATOM 2015 O O . VAL A 1 260 ? -11.425 23.455 68.776 1.00 25.40 258 VAL A O 1
ATOM 2019 N N . ASN A 1 261 ? -13.258 22.514 69.682 1.00 25.92 259 ASN A N 1
ATOM 2020 C CA . ASN A 1 261 ? -13.638 21.776 68.483 1.00 25.74 259 ASN A CA 1
ATOM 2021 C C . ASN A 1 261 ? -12.485 20.927 67.964 1.00 25.49 259 ASN A C 1
ATOM 2022 O O . ASN A 1 261 ? -12.237 20.844 66.755 1.00 25.70 259 ASN A O 1
ATOM 2027 N N . GLY A 1 262 ? -11.788 20.285 68.893 1.00 23.79 260 GLY A N 1
ATOM 2028 C CA . GLY A 1 262 ? -10.685 19.417 68.527 1.00 24.66 260 GLY A CA 1
ATOM 2029 C C . GLY A 1 262 ? -9.327 20.059 68.307 1.00 24.72 260 GLY A C 1
ATOM 2030 O O . GLY A 1 262 ? -8.334 19.345 68.193 1.00 25.53 260 GLY A O 1
ATOM 2031 N N . ARG A 1 263 ? -9.272 21.387 68.250 1.00 24.35 261 ARG A N 1
ATOM 2032 C CA . ARG A 1 263 ? -8.011 22.097 68.019 1.00 24.67 261 ARG A CA 1
ATOM 2033 C C . ARG A 1 263 ? -7.365 22.465 69.349 1.00 24.63 261 ARG A C 1
ATOM 2034 O O . ARG A 1 263 ? -8.026 23.055 70.207 1.00 22.52 261 ARG A O 1
ATOM 2042 N N . MET A 1 264 ? -6.089 22.121 69.529 1.00 25.66 262 MET A N 1
ATOM 2043 C CA . MET A 1 264 ? -5.396 22.462 70.774 1.00 27.91 262 MET A CA 1
ATOM 2044 C C . MET A 1 264 ? -5.397 23.971 70.890 1.00 29.10 262 MET A C 1
ATOM 2045 O O . MET A 1 264 ? -5.192 24.672 69.898 1.00 27.70 262 MET A O 1
ATOM 2050 N N . MET A 1 265 ? -5.610 24.472 72.103 1.00 30.34 263 MET A N 1
ATOM 2051 C CA . MET A 1 265 ? -5.712 25.907 72.297 1.00 32.53 263 MET A CA 1
ATOM 2052 C C . MET A 1 265 ? -5.408 26.358 73.717 1.00 34.05 263 MET A C 1
ATOM 2053 O O . MET A 1 265 ? -5.803 25.710 74.685 1.00 33.91 263 MET A O 1
ATOM 2058 N N . ARG A 1 266 ? -4.713 27.484 73.829 1.00 36.40 264 ARG A N 1
ATOM 2059 C CA . ARG A 1 266 ? -4.401 28.072 75.124 1.00 39.43 264 ARG A CA 1
ATOM 2060 C C . ARG A 1 266 ? -5.182 29.387 75.162 1.00 40.50 264 ARG A C 1
ATOM 2061 O O . ARG A 1 266 ? -4.795 30.370 74.534 1.00 41.91 264 ARG A O 1
ATOM 2069 N N . ASP A 1 267 ? -6.297 29.387 75.881 1.00 40.66 265 ASP A N 1
ATOM 2070 C CA . ASP A 1 267 ? -7.155 30.563 75.973 1.00 41.40 265 ASP A CA 1
ATOM 2071 C C . ASP A 1 267 ? -7.232 31.098 77.402 1.00 41.09 265 ASP A C 1
ATOM 2072 O O . ASP A 1 267 ? -7.485 30.338 78.337 1.00 40.05 265 ASP A O 1
ATOM 2077 N N . ARG A 1 268 ? -7.023 32.403 77.570 1.00 40.95 266 ARG A N 1
ATOM 2078 C CA . ARG A 1 268 ? -7.082 33.009 78.897 1.00 41.54 266 ARG A CA 1
ATOM 2079 C C . ARG A 1 268 ? -8.479 32.976 79.491 1.00 40.78 266 ARG A C 1
ATOM 2080 O O . ARG A 1 268 ? -8.638 32.840 80.704 1.00 40.41 266 ARG A O 1
ATOM 2088 N N . LEU A 1 269 ? -9.489 33.109 78.636 1.00 40.25 267 LEU A N 1
ATOM 2089 C CA . LEU A 1 269 ? -10.869 33.089 79.093 1.00 39.62 267 LEU A CA 1
ATOM 2090 C C . LEU A 1 269 ? -11.156 31.743 79.743 1.00 39.27 267 LEU A C 1
ATOM 2091 O O . LEU A 1 269 ? -11.609 31.674 80.887 1.00 38.67 267 LEU A O 1
ATOM 2096 N N . ILE A 1 270 ? -10.881 30.678 78.998 1.00 38.50 268 ILE A N 1
ATOM 2097 C CA . ILE A 1 270 ? -11.108 29.323 79.474 1.00 37.92 268 ILE A CA 1
ATOM 2098 C C . ILE A 1 270 ? -10.335 29.020 80.754 1.00 37.95 268 ILE A C 1
ATOM 2099 O O . ILE A 1 270 ? -10.920 28.567 81.743 1.00 36.95 268 ILE A O 1
ATOM 2104 N N . ASN A 1 271 ? -9.030 29.273 80.747 1.00 37.36 269 ASN A N 1
ATOM 2105 C CA . ASN A 1 271 ? -8.225 29.016 81.936 1.00 37.62 269 ASN A CA 1
ATOM 2106 C C . ASN A 1 271 ? -8.744 29.784 83.146 1.00 37.37 269 ASN A C 1
ATOM 2107 O O . ASN A 1 271 ? -8.731 29.271 84.264 1.00 36.40 269 ASN A O 1
ATOM 2112 N N . HIS A 1 272 ? -9.207 31.010 82.922 1.00 37.39 270 HIS A N 1
ATOM 2113 C CA . HIS A 1 272 ? -9.729 31.819 84.014 1.00 37.80 270 HIS A CA 1
ATOM 2114 C C . HIS A 1 272 ? -10.945 31.150 84.646 1.00 37.70 270 HIS A C 1
ATOM 2115 O O . HIS A 1 272 ? -11.043 31.045 85.872 1.00 38.26 270 HIS A O 1
ATOM 2122 N N . ALA A 1 273 ? -11.876 30.715 83.804 1.00 36.96 271 ALA A N 1
ATOM 2123 C CA . ALA A 1 273 ? -13.090 30.054 84.273 1.00 36.59 271 ALA A CA 1
ATOM 2124 C C . ALA A 1 273 ? -12.728 28.826 85.102 1.00 36.80 271 ALA A C 1
ATOM 2125 O O . ALA A 1 273 ? -13.233 28.637 86.208 1.00 36.48 271 ALA A O 1
ATOM 2127 N N . ILE A 1 274 ? -11.844 27.996 84.560 1.00 36.52 272 ILE A N 1
ATOM 2128 C CA . ILE A 1 274 ? -11.417 26.788 85.244 1.00 36.71 272 ILE A CA 1
ATOM 2129 C C . ILE A 1 274 ? -10.846 27.115 86.619 1.00 38.28 272 ILE A C 1
ATOM 2130 O O . ILE A 1 274 ? -11.292 26.577 87.632 1.00 37.82 272 ILE A O 1
ATOM 2135 N N . ARG A 1 275 ? -9.862 28.006 86.650 1.00 40.21 273 ARG A N 1
ATOM 2136 C CA . ARG A 1 275 ? -9.226 28.398 87.899 1.00 43.18 273 ARG A CA 1
ATOM 2137 C C . ARG A 1 275 ? -10.220 29.001 88.881 1.00 43.91 273 ARG A C 1
ATOM 2138 O O . ARG A 1 275 ? -10.143 28.748 90.083 1.00 44.55 273 ARG A O 1
ATOM 2146 N N . GLN A 1 276 ? -11.163 29.788 88.374 1.00 44.80 274 GLN A N 1
ATOM 2147 C CA . GLN A 1 276 ? -12.155 30.403 89.246 1.00 45.60 274 GLN A CA 1
ATOM 2148 C C . GLN A 1 276 ? -13.011 29.331 89.907 1.00 45.63 274 GLN A C 1
ATOM 2149 O O . GLN A 1 276 ? -13.292 29.401 91.102 1.00 44.95 274 GLN A O 1
ATOM 2155 N N . ALA A 1 277 ? -13.421 28.338 89.127 1.00 45.71 275 ALA A N 1
ATOM 2156 C CA . ALA A 1 277 ? -14.232 27.252 89.657 1.00 46.38 275 ALA A CA 1
ATOM 2157 C C . ALA A 1 277 ? -13.471 26.544 90.774 1.00 46.97 275 ALA A C 1
ATOM 2158 O O . ALA A 1 277 ? -14.043 26.223 91.818 1.00 47.32 275 ALA A O 1
ATOM 2160 N N . CYS A 1 278 ? -12.182 26.305 90.552 1.00 47.23 276 CYS A N 1
ATOM 2161 C CA . CYS A 1 278 ? -11.346 25.641 91.544 1.00 48.47 276 CYS A CA 1
ATOM 2162 C C . CYS A 1 278 ? -11.134 26.519 92.770 1.00 50.16 276 CYS A C 1
ATOM 2163 O O . CYS A 1 278 ? -11.151 26.035 93.899 1.00 50.27 276 CYS A O 1
ATOM 2166 N N . GLU A 1 279 ? -10.929 27.810 92.542 1.00 52.27 277 GLU A N 1
ATOM 2167 C CA . GLU A 1 279 ? -10.720 28.756 93.628 1.00 54.65 277 GLU A CA 1
ATOM 2168 C C . GLU A 1 279 ? -11.968 28.838 94.500 1.00 55.74 277 GLU A C 1
ATOM 2169 O O . GLU A 1 279 ? -11.895 28.716 95.720 1.00 56.30 277 GLU A O 1
ATOM 2175 N N . ASP A 1 280 ? -13.112 29.042 93.860 1.00 56.81 278 ASP A N 1
ATOM 2176 C CA . ASP A 1 280 ? -14.385 29.154 94.560 1.00 58.06 278 ASP A CA 1
ATOM 2177 C C . ASP A 1 280 ? -14.763 27.882 95.311 1.00 58.80 278 ASP A C 1
ATOM 2178 O O . ASP A 1 280 ? -15.603 27.911 96.208 1.00 58.66 278 ASP A O 1
ATOM 2183 N N . LYS A 1 281 ? -14.144 26.765 94.944 1.00 59.80 279 LYS A N 1
ATOM 2184 C CA . LYS A 1 281 ? -14.423 25.498 95.607 1.00 60.87 279 LYS A CA 1
ATOM 2185 C C . LYS A 1 281 ? -13.344 25.317 96.672 1.00 61.05 279 LYS A C 1
ATOM 2186 O O . LYS A 1 281 ? -13.638 25.237 97.864 1.00 60.68 279 LYS A O 1
ATOM 2192 N N . LEU A 1 282 ? -12.093 25.262 96.228 1.00 61.75 280 LEU A N 1
ATOM 2193 C CA . LEU A 1 282 ? -10.949 25.122 97.122 1.00 62.22 280 LEU A CA 1
ATOM 2194 C C . LEU A 1 282 ? -10.883 26.369 97.997 1.00 62.93 280 LEU A C 1
ATOM 2195 O O . LEU A 1 282 ? -11.738 27.248 97.906 1.00 62.87 280 LEU A O 1
ATOM 2200 N N . GLY A 1 283 ? -9.864 26.448 98.841 1.00 63.43 281 GLY A N 1
ATOM 2201 C CA . GLY A 1 283 ? -9.726 27.605 99.699 1.00 64.35 281 GLY A CA 1
ATOM 2202 C C . GLY A 1 283 ? -9.028 28.765 99.012 1.00 64.83 281 GLY A C 1
ATOM 2203 O O . GLY A 1 283 ? -9.451 29.916 99.142 1.00 64.98 281 GLY A O 1
ATOM 2204 N N . ALA A 1 284 ? -7.964 28.465 98.272 1.00 64.74 282 ALA A N 1
ATOM 2205 C CA . ALA A 1 284 ? -7.197 29.500 97.583 1.00 64.58 282 ALA A CA 1
ATOM 2206 C C . ALA A 1 284 ? -7.148 29.316 96.070 1.00 64.32 282 ALA A C 1
ATOM 2207 O O . ALA A 1 284 ? -7.712 28.367 95.522 1.00 64.17 282 ALA A O 1
ATOM 2209 N N . ASP A 1 285 ? -6.467 30.242 95.401 1.00 63.90 283 ASP A N 1
ATOM 2210 C CA . ASP A 1 285 ? -6.323 30.195 93.952 1.00 63.14 283 ASP A CA 1
ATOM 2211 C C . ASP A 1 285 ? -4.965 29.618 93.584 1.00 61.61 283 ASP A C 1
ATOM 2212 O O . ASP A 1 285 ? -3.949 29.950 94.200 1.00 61.30 283 ASP A O 1
ATOM 2217 N N . GLN A 1 286 ? -4.957 28.756 92.574 1.00 59.41 284 GLN A N 1
ATOM 2218 C CA . GLN A 1 286 ? -3.729 28.128 92.111 1.00 57.13 284 GLN A CA 1
ATOM 2219 C C . GLN A 1 286 ? -3.862 27.695 90.661 1.00 54.98 284 GLN A C 1
ATOM 2220 O O . GLN A 1 286 ? -4.861 27.987 90.001 1.00 54.71 284 GLN A O 1
ATOM 2226 N N . GLN A 1 287 ? -2.844 26.996 90.175 1.00 52.02 285 GLN A N 1
ATOM 2227 C CA . GLN A 1 287 ? -2.842 26.504 88.809 1.00 49.18 285 GLN A CA 1
ATOM 2228 C C . GLN A 1 287 ? -3.466 25.115 88.775 1.00 46.47 285 GLN A C 1
ATOM 2229 O O . GLN A 1 287 ? -2.922 24.162 89.333 1.00 46.74 285 GLN A O 1
ATOM 2235 N N . PRO A 1 288 ? -4.637 24.990 88.142 1.00 43.50 286 PRO A N 1
ATOM 2236 C CA . PRO A 1 288 ? -5.326 23.706 88.040 1.00 41.29 286 PRO A CA 1
ATOM 2237 C C . PRO A 1 288 ? -4.607 22.769 87.068 1.00 39.53 286 PRO A C 1
ATOM 2238 O O . PRO A 1 288 ? -3.724 23.191 86.320 1.00 39.25 286 PRO A O 1
ATOM 2242 N N . ALA A 1 289 ? -4.983 21.495 87.104 1.00 37.41 287 ALA A N 1
ATOM 2243 C CA . ALA A 1 289 ? -4.427 20.481 86.212 1.00 35.06 287 ALA A CA 1
ATOM 2244 C C . ALA A 1 289 ? -5.654 19.982 85.467 1.00 33.82 287 ALA A C 1
ATOM 2245 O O . ALA A 1 289 ? -6.662 19.666 86.092 1.00 33.34 287 ALA A O 1
ATOM 2247 N N . PHE A 1 290 ? -5.586 19.917 84.141 1.00 32.72 288 PHE A N 1
ATOM 2248 C CA . PHE A 1 290 ? -6.755 19.497 83.379 1.00 32.21 288 PHE A CA 1
ATOM 2249 C C . PHE A 1 290 ? -6.502 19.192 81.907 1.00 31.71 288 PHE A C 1
ATOM 2250 O O . PHE A 1 290 ? -5.515 19.634 81.315 1.00 31.05 288 PHE A O 1
ATOM 2258 N N . VAL A 1 291 ? -7.427 18.431 81.337 1.00 31.07 289 VAL A N 1
ATOM 2259 C CA . VAL A 1 291 ? -7.421 18.071 79.931 1.00 29.69 289 VAL A CA 1
ATOM 2260 C C . VAL A 1 291 ? -8.902 18.194 79.598 1.00 30.28 289 VAL A C 1
ATOM 2261 O O . VAL A 1 291 ? -9.695 17.288 79.857 1.00 29.38 289 VAL A O 1
ATOM 2265 N N . LEU A 1 292 ? -9.277 19.343 79.050 1.00 30.71 290 LEU A N 1
ATOM 2266 C CA . LEU A 1 292 ? -10.672 19.595 78.731 1.00 31.41 290 LEU A CA 1
ATOM 2267 C C . LEU A 1 292 ? -10.948 19.826 77.255 1.00 31.48 290 LEU A C 1
ATOM 2268 O O . LEU A 1 292 ? -10.095 20.322 76.515 1.00 31.48 290 LEU A O 1
ATOM 2273 N N . TYR A 1 293 ? -12.158 19.467 76.839 1.00 31.11 291 TYR A N 1
ATOM 2274 C CA . TYR A 1 293 ? -12.568 19.608 75.453 1.00 30.44 291 TYR A CA 1
ATOM 2275 C C . TYR A 1 293 ? -13.872 20.372 75.332 1.00 31.25 291 TYR A C 1
ATOM 2276 O O . TYR A 1 293 ? -14.916 19.934 75.826 1.00 31.07 291 TYR A O 1
ATOM 2285 N N . LEU A 1 294 ? -13.805 21.519 74.669 1.00 30.78 292 LEU A N 1
ATOM 2286 C CA . LEU A 1 294 ? -14.975 22.341 74.450 1.00 31.13 292 LEU A CA 1
ATOM 2287 C C . LEU A 1 294 ? -15.430 22.170 73.004 1.00 32.35 292 LEU A C 1
ATOM 2288 O O . LEU A 1 294 ? -14.636 22.331 72.075 1.00 32.88 292 LEU A O 1
ATOM 2293 N N . GLU A 1 295 ? -16.693 21.814 72.809 1.00 32.98 293 GLU A N 1
ATOM 2294 C CA . GLU A 1 295 ? -17.232 21.700 71.458 1.00 34.78 293 GLU A CA 1
ATOM 2295 C C . GLU A 1 295 ? -18.255 22.818 71.360 1.00 34.53 293 GLU A C 1
ATOM 2296 O O . GLU A 1 295 ? -19.089 22.986 72.250 1.00 35.52 293 GLU A O 1
ATOM 2302 N N . ILE A 1 296 ? -18.182 23.597 70.291 1.00 33.59 294 ILE A N 1
ATOM 2303 C CA . ILE A 1 296 ? -19.100 24.709 70.126 1.00 33.04 294 ILE A CA 1
ATOM 2304 C C . ILE A 1 296 ? -19.380 24.972 68.651 1.00 33.98 294 ILE A C 1
ATOM 2305 O O . ILE A 1 296 ? -18.579 24.624 67.787 1.00 34.03 294 ILE A O 1
ATOM 2310 N N . ASP A 1 297 ? -20.535 25.565 68.371 1.00 34.67 295 ASP A N 1
ATOM 2311 C CA . ASP A 1 297 ? -20.924 25.894 67.004 1.00 35.31 295 ASP A CA 1
ATOM 2312 C C . ASP A 1 297 ? -19.820 26.764 66.401 1.00 34.66 295 ASP A C 1
ATOM 2313 O O . ASP A 1 297 ? -19.512 27.835 66.922 1.00 33.31 295 ASP A O 1
ATOM 2318 N N . PRO A 1 298 ? -19.212 26.318 65.293 1.00 34.68 296 PRO A N 1
ATOM 2319 C CA . PRO A 1 298 ? -18.141 27.096 64.662 1.00 35.42 296 PRO A CA 1
ATOM 2320 C C . PRO A 1 298 ? -18.489 28.560 64.429 1.00 35.74 296 PRO A C 1
ATOM 2321 O O . PRO A 1 298 ? -17.612 29.423 64.457 1.00 34.59 296 PRO A O 1
ATOM 2325 N N . HIS A 1 299 ? -19.768 28.844 64.209 1.00 36.34 297 HIS A N 1
ATOM 2326 C CA . HIS A 1 299 ? -20.196 30.220 63.989 1.00 37.24 297 HIS A CA 1
ATOM 2327 C C . HIS A 1 299 ? -20.064 31.066 65.250 1.00 36.34 297 HIS A C 1
ATOM 2328 O O . HIS A 1 299 ? -20.088 32.292 65.180 1.00 37.69 297 HIS A O 1
ATOM 2335 N N . GLN A 1 300 ? -19.925 30.412 66.400 1.00 34.70 298 GLN A N 1
ATOM 2336 C CA . GLN A 1 300 ? -19.812 31.122 67.671 1.00 32.90 298 GLN A CA 1
ATOM 2337 C C . GLN A 1 300 ? -18.380 31.382 68.125 1.00 31.90 298 GLN A C 1
ATOM 2338 O O . GLN A 1 300 ? -18.156 31.933 69.206 1.00 31.08 298 GLN A O 1
ATOM 2344 N N . VAL A 1 301 ? -17.408 30.981 67.312 1.00 30.25 299 VAL A N 1
ATOM 2345 C CA . VAL A 1 301 ? -16.012 31.196 67.665 1.00 28.94 299 VAL A CA 1
ATOM 2346 C C . VAL A 1 301 ? -15.192 31.601 66.445 1.00 28.03 299 VAL A C 1
ATOM 2347 O O . VAL A 1 301 ? -15.318 31.009 65.368 1.00 26.77 299 VAL A O 1
ATOM 2351 N N . ASP A 1 302 ? -14.359 32.621 66.620 1.00 27.62 300 ASP A N 1
ATOM 2352 C CA . ASP A 1 302 ? -13.512 33.107 65.541 1.00 27.13 300 ASP A CA 1
ATOM 2353 C C . ASP A 1 302 ? -12.154 32.433 65.665 1.00 26.33 300 ASP A C 1
ATOM 2354 O O . ASP A 1 302 ? -11.445 32.644 66.643 1.00 26.64 300 ASP A O 1
ATOM 2359 N N . VAL A 1 303 ? -11.787 31.632 64.671 1.00 26.49 301 VAL A N 1
ATOM 2360 C CA . VAL A 1 303 ? -10.504 30.934 64.696 1.00 26.18 301 VAL A CA 1
ATOM 2361 C C . VAL A 1 303 ? -9.495 31.593 63.743 1.00 24.37 301 VAL A C 1
ATOM 2362 O O . VAL A 1 303 ? -8.338 31.181 63.661 1.00 23.54 301 VAL A O 1
ATOM 2366 N N . ASN A 1 304 ? -9.957 32.615 63.033 1.00 23.41 302 ASN A N 1
ATOM 2367 C CA . ASN A 1 304 ? -9.143 33.374 62.080 1.00 23.34 302 ASN A CA 1
ATOM 2368 C C . ASN A 1 304 ? -8.615 34.596 62.833 1.00 23.18 302 ASN A C 1
ATOM 2369 O O . ASN A 1 304 ? -8.983 35.735 62.532 1.00 24.00 302 ASN A O 1
ATOM 2374 N N . VAL A 1 305 ? -7.756 34.354 63.814 1.00 23.32 303 VAL A N 1
ATOM 2375 C CA . VAL A 1 305 ? -7.216 35.425 64.629 1.00 23.56 303 VAL A CA 1
ATOM 2376 C C . VAL A 1 305 ? -5.699 35.417 64.665 1.00 24.08 303 VAL A C 1
ATOM 2377 O O . VAL A 1 305 ? -5.072 36.466 64.788 1.00 25.06 303 VAL A O 1
ATOM 2381 N N . HIS A 1 306 ? -5.113 34.231 64.577 1.00 23.80 304 HIS A N 1
ATOM 2382 C CA . HIS A 1 306 ? -3.664 34.097 64.613 1.00 23.07 304 HIS A CA 1
ATOM 2383 C C . HIS A 1 306 ? -3.260 33.187 63.463 1.00 21.99 304 HIS A C 1
ATOM 2384 O O . HIS A 1 306 ? -3.894 32.162 63.226 1.00 21.77 304 HIS A O 1
ATOM 2391 N N . PRO A 1 307 ? -2.187 33.540 62.747 1.00 21.62 305 PRO A N 1
ATOM 2392 C CA . PRO A 1 307 ? -1.705 32.749 61.612 1.00 20.68 305 PRO A CA 1
ATOM 2393 C C . PRO A 1 307 ? -1.442 31.276 61.930 1.00 19.69 305 PRO A C 1
ATOM 2394 O O . PRO A 1 307 ? -1.597 30.420 61.062 1.00 19.49 305 PRO A O 1
ATOM 2398 N N . ALA A 1 308 ? -1.043 30.985 63.168 1.00 18.80 306 ALA A N 1
ATOM 2399 C CA . ALA A 1 308 ? -0.778 29.608 63.594 1.00 19.24 306 ALA A CA 1
ATOM 2400 C C . ALA A 1 308 ? -1.959 29.047 64.393 1.00 20.40 306 ALA A C 1
ATOM 2401 O O . ALA A 1 308 ? -1.875 27.957 64.957 1.00 20.55 306 ALA A O 1
ATOM 2403 N N . LYS A 1 309 ? -3.048 29.807 64.430 1.00 20.48 307 LYS A N 1
ATOM 2404 C CA . LYS A 1 309 ? -4.268 29.445 65.153 1.00 21.68 307 LYS A CA 1
ATOM 2405 C C . LYS A 1 309 ? -4.033 29.263 66.647 1.00 22.37 307 LYS A C 1
ATOM 2406 O O . LYS A 1 309 ? -4.698 28.452 67.286 1.00 23.72 307 LYS A O 1
ATOM 2412 N N . HIS A 1 310 ? -3.091 30.023 67.201 1.00 23.58 308 HIS A N 1
ATOM 2413 C CA . HIS A 1 310 ? -2.764 29.944 68.624 1.00 24.75 308 HIS A CA 1
ATOM 2414 C C . HIS A 1 310 ? -3.807 30.633 69.511 1.00 25.58 308 HIS A C 1
ATOM 2415 O O . HIS A 1 310 ? -3.724 30.568 70.735 1.00 25.58 308 HIS A O 1
ATOM 2422 N N . GLU A 1 311 ? -4.787 31.286 68.891 1.00 25.70 309 GLU A N 1
ATOM 2423 C CA . GLU A 1 311 ? -5.815 32.004 69.638 1.00 26.33 309 GLU A CA 1
ATOM 2424 C C . GLU A 1 311 ? -7.175 31.939 68.979 1.00 26.36 309 GLU A C 1
ATOM 2425 O O . GLU A 1 311 ? -7.281 31.717 67.774 1.00 26.30 309 GLU A O 1
ATOM 2431 N N . VAL A 1 312 ? -8.207 32.170 69.785 1.00 25.65 310 VAL A N 1
ATOM 2432 C CA . VAL A 1 312 ? -9.585 32.200 69.315 1.00 26.61 310 VAL A CA 1
ATOM 2433 C C . VAL A 1 312 ? -10.327 33.301 70.072 1.00 27.41 310 VAL A C 1
ATOM 2434 O O . VAL A 1 312 ? -9.821 33.846 71.047 1.00 25.62 310 VAL A O 1
ATOM 2438 N N . ARG A 1 313 ? -11.523 33.634 69.607 1.00 29.92 311 ARG A N 1
ATOM 2439 C CA . ARG A 1 313 ? -12.339 34.657 70.253 1.00 32.64 311 ARG A CA 1
ATOM 2440 C C . ARG A 1 313 ? -13.782 34.177 70.209 1.00 32.33 311 ARG A C 1
ATOM 2441 O O . ARG A 1 313 ? -14.313 33.888 69.133 1.00 32.06 311 ARG A O 1
ATOM 2449 N N . PHE A 1 314 ? -14.410 34.074 71.375 1.00 32.06 312 PHE A N 1
ATOM 2450 C CA . PHE A 1 314 ? -15.793 33.623 71.436 1.00 32.29 312 PHE A CA 1
ATOM 2451 C C . PHE A 1 314 ? -16.706 34.822 71.321 1.00 33.22 312 PHE A C 1
ATOM 2452 O O . PHE A 1 314 ? -16.451 35.862 71.923 1.00 32.16 312 PHE A O 1
ATOM 2460 N N . HIS A 1 315 ? -17.774 34.681 70.547 1.00 35.31 313 HIS A N 1
ATOM 2461 C CA . HIS A 1 315 ? -18.700 35.787 70.378 1.00 38.76 313 HIS A CA 1
ATOM 2462 C C . HIS A 1 315 ? -19.435 36.103 71.681 1.00 39.00 313 HIS A C 1
ATOM 2463 O O . HIS A 1 315 ? -19.483 37.259 72.102 1.00 39.70 313 HIS A O 1
ATOM 2470 N N . GLN A 1 316 ? -20.004 35.083 72.318 1.00 38.87 314 GLN A N 1
ATOM 2471 C CA . GLN A 1 316 ? -20.709 35.286 73.583 1.00 39.36 314 GLN A CA 1
ATOM 2472 C C . GLN A 1 316 ? -19.737 34.890 74.683 1.00 39.50 314 GLN A C 1
ATOM 2473 O O . GLN A 1 316 ? -19.889 33.858 75.340 1.00 39.37 314 GLN A O 1
ATOM 2479 N N . SER A 1 317 ? -18.731 35.735 74.863 1.00 39.68 315 SER A N 1
ATOM 2480 C CA . SER A 1 317 ? -17.670 35.516 75.832 1.00 40.27 315 SER A CA 1
ATOM 2481 C C . SER A 1 317 ? -18.156 35.228 77.253 1.00 40.55 315 SER A C 1
ATOM 2482 O O . SER A 1 317 ? -17.839 34.181 77.817 1.00 40.21 315 SER A O 1
ATOM 2485 N N . ARG A 1 318 ? -18.914 36.150 77.837 1.00 40.93 316 ARG A N 1
ATOM 2486 C CA . ARG A 1 318 ? -19.417 35.950 79.191 1.00 41.17 316 ARG A CA 1
ATOM 2487 C C . ARG A 1 318 ? -20.157 34.629 79.347 1.00 40.52 316 ARG A C 1
ATOM 2488 O O . ARG A 1 318 ? -20.004 33.940 80.355 1.00 40.73 316 ARG A O 1
ATOM 2496 N N . LEU A 1 319 ? -20.957 34.278 78.347 1.00 40.13 317 LEU A N 1
ATOM 2497 C CA . LEU A 1 319 ? -21.721 33.038 78.380 1.00 39.53 317 LEU A CA 1
ATOM 2498 C C . LEU A 1 319 ? -20.793 31.820 78.430 1.00 39.59 317 LEU A C 1
ATOM 2499 O O . LEU A 1 319 ? -20.867 31.014 79.358 1.00 39.82 317 LEU A O 1
ATOM 2504 N N . VAL A 1 320 ? -19.916 31.690 77.437 1.00 38.46 318 VAL A N 1
ATOM 2505 C CA . VAL A 1 320 ? -18.990 30.562 77.395 1.00 36.89 318 VAL A CA 1
ATOM 2506 C C . VAL A 1 320 ? -18.200 30.447 78.690 1.00 36.50 318 VAL A C 1
ATOM 2507 O O . VAL A 1 320 ? -18.014 29.351 79.217 1.00 36.82 318 VAL A O 1
ATOM 2511 N N . HIS A 1 321 ? -17.739 31.577 79.209 1.00 36.70 319 HIS A N 1
ATOM 2512 C CA . HIS A 1 321 ? -16.973 31.564 80.446 1.00 36.74 319 HIS A CA 1
ATOM 2513 C C . HIS A 1 321 ? -17.789 30.991 81.597 1.00 36.52 319 HIS A C 1
ATOM 2514 O O . HIS A 1 321 ? -17.274 30.240 82.423 1.00 35.87 319 HIS A O 1
ATOM 2521 N N . ASP A 1 322 ? -19.065 31.342 81.649 1.00 36.49 320 ASP A N 1
ATOM 2522 C CA . ASP A 1 322 ? -19.917 30.849 82.717 1.00 36.66 320 ASP A CA 1
ATOM 2523 C C . ASP A 1 322 ? -20.224 29.369 82.518 1.00 35.90 320 ASP A C 1
ATOM 2524 O O . ASP A 1 322 ? -20.367 28.624 83.480 1.00 36.73 320 ASP A O 1
ATOM 2529 N N . PHE A 1 323 ? -20.302 28.947 81.262 1.00 35.22 321 PHE A N 1
ATOM 2530 C CA . PHE A 1 323 ? -20.572 27.555 80.926 1.00 34.93 321 PHE A CA 1
ATOM 2531 C C . PHE A 1 323 ? -19.472 26.658 81.495 1.00 34.96 321 PHE A C 1
ATOM 2532 O O . PHE A 1 323 ? -19.744 25.656 82.157 1.00 34.23 321 PHE A O 1
ATOM 2540 N N . ILE A 1 324 ? -18.227 27.025 81.213 1.00 34.12 322 ILE A N 1
ATOM 2541 C CA . ILE A 1 324 ? -17.074 26.273 81.678 1.00 34.65 322 ILE A CA 1
ATOM 2542 C C . ILE A 1 324 ? -16.971 26.334 83.196 1.00 35.48 322 ILE A C 1
ATOM 2543 O O . ILE A 1 324 ? -16.681 25.327 83.850 1.00 34.27 322 ILE A O 1
ATOM 2548 N N . TYR A 1 325 ? -17.207 27.521 83.746 1.00 36.29 323 TYR A N 1
ATOM 2549 C CA . TYR A 1 325 ? -17.159 27.725 85.186 1.00 37.62 323 TYR A CA 1
ATOM 2550 C C . TYR A 1 325 ? -18.115 26.759 85.865 1.00 38.13 323 TYR A C 1
ATOM 2551 O O . TYR A 1 325 ? -17.716 25.972 86.721 1.00 38.74 323 TYR A O 1
ATOM 2560 N N . GLN A 1 326 ? -19.382 26.831 85.477 1.00 38.99 324 GLN A N 1
ATOM 2561 C CA . GLN A 1 326 ? -20.408 25.964 86.038 1.00 40.20 324 GLN A CA 1
ATOM 2562 C C . GLN A 1 326 ? -20.051 24.500 85.818 1.00 40.33 324 GLN A C 1
ATOM 2563 O O . GLN A 1 326 ? -20.141 23.684 86.736 1.00 40.46 324 GLN A O 1
ATOM 2569 N N . GLY A 1 327 ? -19.641 24.175 84.597 1.00 40.08 325 GLY A N 1
ATOM 2570 C CA . GLY A 1 327 ? -19.272 22.808 84.280 1.00 39.63 325 GLY A CA 1
ATOM 2571 C C . GLY A 1 327 ? -18.235 22.245 85.233 1.00 40.31 325 GLY A C 1
ATOM 2572 O O . GLY A 1 327 ? -18.413 21.151 85.775 1.00 39.77 325 GLY A O 1
ATOM 2573 N N . VAL A 1 328 ? -17.146 22.982 85.439 1.00 39.79 326 VAL A N 1
ATOM 2574 C CA . VAL A 1 328 ? -16.092 22.528 86.339 1.00 40.33 326 VAL A CA 1
ATOM 2575 C C . VAL A 1 328 ? -16.579 22.549 87.786 1.00 41.66 326 VAL A C 1
ATOM 2576 O O . VAL A 1 328 ? -16.417 21.576 88.517 1.00 41.32 326 VAL A O 1
ATOM 2580 N N . LEU A 1 329 ? -17.177 23.664 88.190 1.00 43.23 327 LEU A N 1
ATOM 2581 C CA . LEU A 1 329 ? -17.678 23.812 89.552 1.00 44.80 327 LEU A CA 1
ATOM 2582 C C . LEU A 1 329 ? -18.627 22.675 89.902 1.00 46.01 327 LEU A C 1
ATOM 2583 O O . LEU A 1 329 ? -18.645 22.191 91.034 1.00 46.72 327 LEU A O 1
ATOM 2588 N N . SER A 1 330 ? -19.405 22.251 88.913 1.00 47.22 328 SER A N 1
ATOM 2589 C CA . SER A 1 330 ? -20.374 21.175 89.082 1.00 48.91 328 SER A CA 1
ATOM 2590 C C . SER A 1 330 ? -19.731 19.870 89.529 1.00 49.85 328 SER A C 1
ATOM 2591 O O . SER A 1 330 ? -20.218 19.214 90.443 1.00 49.78 328 SER A O 1
ATOM 2594 N N . VAL A 1 331 ? -18.635 19.499 88.877 1.00 51.46 329 VAL A N 1
ATOM 2595 C CA . VAL A 1 331 ? -17.926 18.265 89.200 1.00 53.17 329 VAL A CA 1
ATOM 2596 C C . VAL A 1 331 ? -17.161 18.339 90.518 1.00 54.05 329 VAL A C 1
ATOM 2597 O O . VAL A 1 331 ? -17.014 17.333 91.210 1.00 53.93 329 VAL A O 1
ATOM 2601 N N . LEU A 1 332 ? -16.670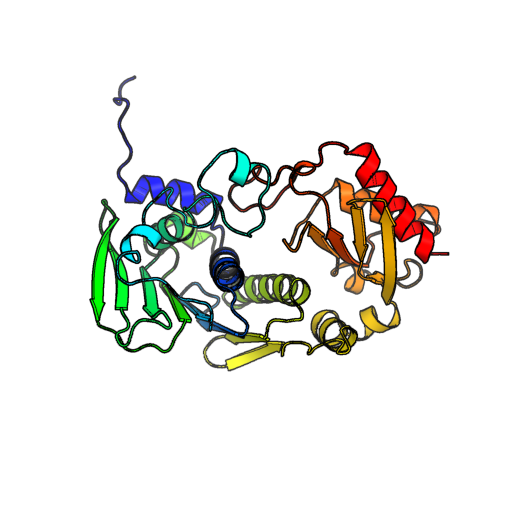 19.523 90.866 1.00 55.35 330 LEU A N 1
ATOM 2602 C CA . LEU A 1 332 ? -15.925 19.684 92.108 1.00 56.91 330 LEU A CA 1
ATOM 2603 C C . LEU A 1 332 ? -16.835 19.470 93.310 1.00 58.47 330 LEU A C 1
ATOM 2604 O O . LEU A 1 332 ? -16.394 19.540 94.457 1.00 58.59 330 LEU A O 1
ATOM 2609 N N . GLN A 1 333 ? -18.107 19.201 93.037 1.00 60.14 331 GLN A N 1
ATOM 2610 C CA . GLN A 1 333 ? -19.087 18.981 94.090 1.00 61.56 331 GLN A CA 1
ATOM 2611 C C . GLN A 1 333 ? -20.132 17.959 93.645 1.00 62.02 331 GLN A C 1
ATOM 2612 O O . GLN A 1 333 ? -21.326 18.325 93.576 1.00 62.55 331 GLN A O 1
#